Protein AF-A0A7S3DN00-F1 (afdb_monomer)

Mean predicted aligned error: 9.85 Å

Organism: NCBI:txid265537

Sequence (216 aa):
MTYGHFNLHDTSLVNRTFVTPPREGDTEKISYASYCEQQGMTLLSAAPLSMGILTPQGPPEWHPASADLKEACRSVVQLCQEHQLDVTFLATVFALAEPRIPCTILGMKDIAEIQAAQRAAQRIEDATESTHQTDDQCMDTNDSHPSLRRLKAVLTDTEYLVTKQILDPTNGPFAKVWSTASNSDGESQFYKDWDGIAAVRDFWKQLPDVNVTEWQ

Nearest PDB structures (foldseek):
  8scc-assembly1_A  TM=8.520E-01  e=2.981E-06  Myrciaria dubia
  7svq-assembly2_B  TM=8.232E-01  e=4.630E-06  Spinacia oleracea
  8usu-assembly1_A  TM=8.209E-01  e=3.517E-06  Myrciaria dubia
  7ezl-assembly1_A  TM=8.749E-01  e=1.392E-05  Oryza sativa Japonica 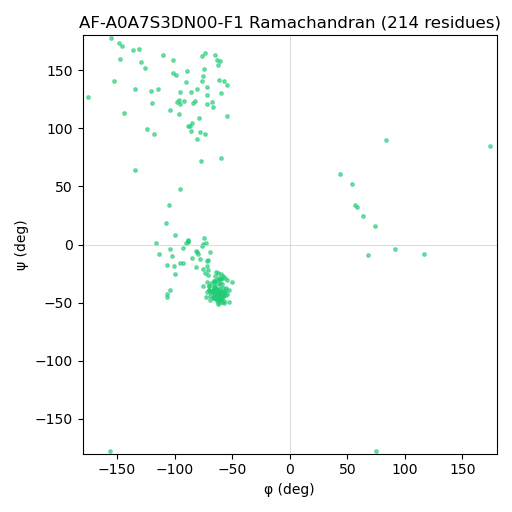Group
  7lh6-assembly1_B  TM=7.336E-01  e=5.461E-06  Phocaeicola plebeius DSM 17135

Radius of gyration: 19.58 Å; Cα contacts (8 Å, |Δi|>4): 241; chains: 1; bounding box: 36×57×55 Å

Structure (mmCIF, N/CA/C/O backbone):
data_AF-A0A7S3DN00-F1
#
_entry.id   AF-A0A7S3DN00-F1
#
loop_
_atom_site.group_PDB
_atom_site.id
_atom_site.type_symbol
_atom_site.label_atom_id
_atom_site.label_alt_id
_atom_site.label_comp_id
_atom_site.label_asym_id
_atom_site.label_entity_id
_atom_site.label_seq_id
_atom_site.pdbx_PDB_ins_code
_atom_site.Cartn_x
_atom_site.Cartn_y
_atom_site.Cartn_z
_atom_site.occupancy
_atom_site.B_iso_or_equiv
_atom_site.auth_seq_id
_atom_site.auth_comp_id
_atom_site.auth_asym_id
_atom_site.auth_atom_id
_atom_site.pdbx_PDB_model_num
ATOM 1 N N . MET A 1 1 ? -19.078 11.454 2.357 1.00 86.56 1 MET A N 1
ATOM 2 C CA . MET A 1 1 ? -18.054 10.546 1.800 1.00 86.56 1 MET A CA 1
ATOM 3 C C . MET A 1 1 ? -16.849 11.384 1.428 1.00 86.56 1 MET A C 1
ATOM 5 O O . MET A 1 1 ? -17.042 12.475 0.906 1.00 86.56 1 MET A O 1
ATOM 9 N N . THR A 1 2 ? -15.650 10.897 1.716 1.00 94.38 2 THR A N 1
ATOM 10 C CA . THR A 1 2 ? -14.370 11.549 1.402 1.00 94.38 2 THR A CA 1
ATOM 11 C C . THR A 1 2 ? -13.394 10.509 0.847 1.00 94.38 2 THR A C 1
ATOM 13 O O . THR A 1 2 ? -13.662 9.310 0.951 1.00 94.38 2 THR A O 1
ATOM 16 N N . TYR A 1 3 ? -12.278 10.940 0.263 1.00 94.88 3 TYR A N 1
ATOM 17 C CA . TYR A 1 3 ? -11.219 10.040 -0.183 1.00 94.88 3 TYR A CA 1
ATOM 18 C C . TYR A 1 3 ? -9.834 10.677 -0.055 1.00 94.88 3 TYR A C 1
ATOM 20 O O . TYR A 1 3 ? -9.706 11.899 -0.006 1.00 94.88 3 TYR A O 1
ATOM 28 N N . GLY A 1 4 ? -8.795 9.845 -0.027 1.00 93.50 4 GLY A N 1
ATOM 29 C CA . GLY A 1 4 ? -7.405 10.297 -0.044 1.00 93.50 4 GLY A CA 1
ATOM 30 C C . GLY A 1 4 ? -6.455 9.238 -0.595 1.00 93.50 4 GLY A C 1
ATOM 31 O O . GLY A 1 4 ? -6.869 8.128 -0.932 1.00 93.50 4 GLY A O 1
ATOM 32 N N . HIS A 1 5 ? -5.173 9.578 -0.701 1.00 93.44 5 HIS A N 1
ATOM 33 C CA . HIS A 1 5 ? -4.160 8.609 -1.103 1.00 93.44 5 HIS A CA 1
ATOM 34 C C . HIS A 1 5 ? -3.894 7.603 0.016 1.00 93.44 5 HIS A C 1
ATOM 36 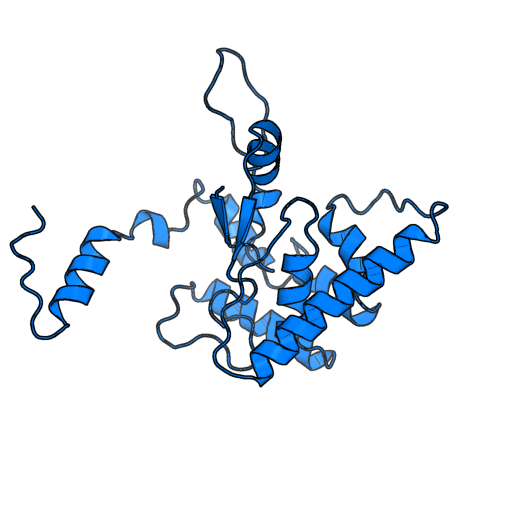O O . HIS A 1 5 ? -3.751 7.976 1.178 1.00 93.44 5 HIS A O 1
ATOM 42 N N . PHE A 1 6 ? -3.822 6.326 -0.352 1.00 94.56 6 PHE A N 1
ATOM 43 C CA . PHE A 1 6 ? -3.387 5.263 0.546 1.00 94.56 6 PHE A CA 1
ATOM 44 C C . PHE A 1 6 ? -2.590 4.235 -0.250 1.00 94.56 6 PHE A C 1
ATOM 46 O O . PHE A 1 6 ? -3.119 3.578 -1.148 1.00 94.56 6 PHE A O 1
ATOM 53 N N . ASN A 1 7 ? -1.296 4.143 0.033 1.00 95.12 7 ASN A N 1
ATOM 54 C CA . ASN A 1 7 ? -0.364 3.280 -0.687 1.00 95.12 7 ASN A CA 1
ATOM 55 C C . ASN A 1 7 ? 0.853 2.950 0.194 1.00 95.12 7 ASN A C 1
ATOM 57 O O . ASN A 1 7 ? 0.925 3.361 1.350 1.00 95.12 7 ASN A O 1
ATOM 61 N N . LEU A 1 8 ? 1.817 2.206 -0.356 1.00 94.75 8 LEU A N 1
ATOM 62 C CA . LEU A 1 8 ? 2.981 1.717 0.392 1.00 94.75 8 LEU A CA 1
ATOM 63 C C . LEU A 1 8 ? 3.853 2.824 1.011 1.00 94.75 8 LEU A C 1
ATOM 65 O O . LEU A 1 8 ? 4.535 2.555 1.996 1.00 94.75 8 LEU A O 1
ATOM 69 N N . HIS A 1 9 ? 3.851 4.044 0.459 1.00 93.06 9 HIS A N 1
ATOM 70 C CA . HIS A 1 9 ? 4.659 5.160 0.975 1.00 93.06 9 HIS A CA 1
ATOM 71 C C . HIS A 1 9 ? 3.834 6.228 1.703 1.00 93.06 9 HIS A C 1
ATOM 73 O O . HIS A 1 9 ? 4.395 6.980 2.499 1.00 93.06 9 HIS A O 1
ATOM 79 N N . ASP A 1 10 ? 2.516 6.260 1.505 1.00 91.31 10 ASP A N 1
ATOM 80 C CA . ASP A 1 10 ? 1.595 7.172 2.180 1.00 91.31 10 ASP A CA 1
ATOM 81 C C . ASP A 1 10 ? 0.486 6.396 2.898 1.00 91.31 10 ASP A C 1
ATOM 83 O O . ASP A 1 10 ? -0.516 5.982 2.312 1.00 91.31 10 ASP A O 1
ATOM 87 N N . THR A 1 11 ? 0.672 6.230 4.207 1.00 90.56 11 THR A N 1
ATOM 88 C CA . THR A 1 11 ? -0.318 5.635 5.118 1.00 90.56 11 THR A CA 1
ATOM 89 C C . THR A 1 11 ? -0.953 6.683 6.038 1.00 90.56 11 THR A C 1
ATOM 91 O O . THR A 1 11 ? -1.517 6.356 7.086 1.00 90.56 11 THR A O 1
ATOM 94 N N . SER A 1 12 ? -0.857 7.967 5.676 1.00 88.25 12 SER A N 1
ATOM 95 C CA . SER A 1 12 ? -1.215 9.087 6.554 1.00 88.25 12 SER A CA 1
ATOM 96 C C . SER A 1 12 ? -2.693 9.117 6.945 1.00 88.25 12 SER A C 1
ATOM 98 O O . SER A 1 12 ? -2.990 9.497 8.075 1.00 88.25 12 SER A O 1
ATOM 100 N N . LEU A 1 13 ? -3.607 8.628 6.094 1.00 90.50 13 LEU A N 1
ATOM 101 C CA . LEU A 1 13 ? -5.035 8.501 6.437 1.00 90.50 13 LEU A CA 1
AT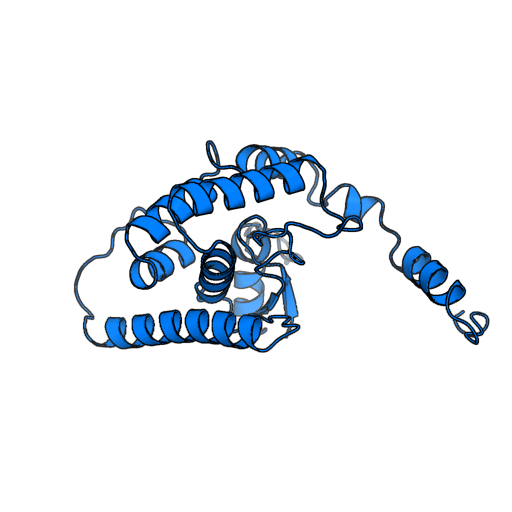OM 102 C C . LEU A 1 13 ? -5.263 7.708 7.730 1.00 90.50 13 LEU A C 1
ATOM 104 O O . LEU A 1 13 ? -6.221 7.954 8.459 1.00 90.50 13 LEU A O 1
ATOM 108 N N . VAL A 1 14 ? -4.371 6.761 8.001 1.00 89.38 14 VAL A N 1
ATOM 109 C CA . VAL A 1 14 ? -4.475 5.780 9.075 1.00 89.38 14 VAL A CA 1
ATOM 110 C C . VAL A 1 14 ? -3.521 6.086 10.227 1.00 89.38 14 VAL A C 1
ATOM 112 O O . VAL A 1 14 ? -3.906 5.957 11.388 1.00 89.38 14 VAL A O 1
ATOM 115 N N . ASN A 1 15 ? -2.283 6.475 9.919 1.00 84.94 15 ASN A N 1
ATOM 116 C CA . ASN A 1 15 ? -1.215 6.585 10.915 1.00 84.94 15 ASN A CA 1
ATOM 117 C C . ASN A 1 15 ? -0.973 8.013 11.392 1.00 84.94 15 ASN A C 1
ATOM 119 O O . ASN A 1 15 ? -0.478 8.220 12.501 1.00 84.94 15 ASN A O 1
ATOM 123 N N . ARG A 1 16 ? -1.309 9.018 10.577 1.00 84.44 16 ARG A N 1
ATOM 124 C CA . ARG A 1 16 ? -1.092 10.408 10.961 1.00 84.44 16 ARG A CA 1
ATOM 125 C C . ARG A 1 16 ? -2.253 10.885 11.813 1.00 84.44 16 ARG A C 1
ATOM 127 O O . ARG A 1 16 ? -3.399 10.903 11.372 1.00 84.44 16 ARG A O 1
ATOM 134 N N . THR A 1 17 ? -1.931 11.322 13.023 1.00 84.31 17 THR A N 1
ATOM 135 C CA . THR A 1 17 ? -2.918 11.872 13.946 1.00 84.31 17 THR A CA 1
ATOM 136 C C . THR A 1 17 ? -2.925 13.393 13.933 1.00 84.31 17 THR A C 1
ATOM 138 O O . THR A 1 17 ? -1.863 14.014 13.843 1.00 84.31 17 THR A O 1
ATOM 141 N N . PHE A 1 18 ? -4.094 13.987 14.118 1.00 80.50 18 PHE A N 1
ATOM 142 C CA . PHE A 1 18 ? -4.277 15.415 14.367 1.00 80.50 18 PHE A CA 1
ATOM 143 C C . PHE A 1 18 ? -5.192 15.619 15.580 1.00 80.50 18 PHE A C 1
ATOM 145 O O . PHE A 1 18 ? -5.801 14.672 16.078 1.00 80.50 18 PHE A O 1
ATOM 152 N N . VAL A 1 19 ? -5.248 16.856 16.071 1.00 77.25 19 VAL A N 1
ATOM 153 C CA . VAL A 1 19 ? -6.200 17.267 17.109 1.00 77.25 19 VAL A CA 1
ATOM 154 C C . VAL A 1 19 ? -7.438 17.800 16.395 1.00 77.25 19 VAL A C 1
ATOM 156 O O . VAL A 1 19 ? -7.326 18.684 15.544 1.00 77.25 19 VAL A O 1
ATOM 159 N N . THR A 1 20 ? -8.606 17.233 16.682 1.00 65.12 20 THR A N 1
ATOM 160 C CA . THR A 1 20 ? -9.884 17.707 16.131 1.00 65.12 20 THR A CA 1
ATOM 161 C C . THR A 1 20 ? -10.179 19.139 16.574 1.00 65.12 20 THR A C 1
ATOM 163 O O . THR A 1 20 ? -9.698 19.551 17.630 1.00 65.12 20 THR A O 1
ATOM 166 N N . PRO A 1 21 ? -10.968 19.925 15.811 1.00 57.88 21 PRO A N 1
ATOM 167 C CA . PRO A 1 21 ? -11.355 21.257 16.257 1.00 57.88 21 PRO A CA 1
ATOM 168 C C . PRO A 1 21 ? -12.013 21.181 17.647 1.00 57.88 21 PRO A C 1
ATOM 170 O O . PRO A 1 21 ? -12.800 20.268 17.906 1.00 57.88 21 PRO A O 1
ATOM 173 N N . PRO A 1 22 ? -11.659 22.107 18.550 1.00 48.28 22 PRO A N 1
ATOM 174 C CA . PRO A 1 22 ? -11.742 21.878 19.982 1.00 48.28 22 PRO A CA 1
ATOM 175 C C . PRO A 1 22 ? -13.165 22.081 20.499 1.00 48.28 22 PRO A C 1
ATOM 177 O O . PRO A 1 22 ? -13.773 23.132 20.276 1.00 48.28 22 PRO A O 1
ATOM 180 N N . ARG A 1 23 ? -13.656 21.151 21.322 1.00 53.66 23 ARG A N 1
ATOM 181 C CA . ARG A 1 23 ? -14.265 21.619 22.568 1.00 53.66 23 ARG A CA 1
ATOM 182 C C . ARG A 1 23 ? -13.120 22.006 23.497 1.00 53.66 23 ARG A C 1
ATOM 184 O O . ARG A 1 23 ? -12.055 21.392 23.482 1.00 53.66 23 ARG A O 1
ATOM 191 N N . GLU A 1 24 ? -13.299 23.091 24.237 1.00 51.00 24 GLU A N 1
ATOM 192 C CA . GLU A 1 24 ? -12.281 23.601 25.156 1.00 51.00 24 GLU A CA 1
ATOM 193 C C . GLU A 1 24 ? -11.863 22.478 26.131 1.00 51.00 24 GLU A C 1
ATOM 195 O O . GLU A 1 24 ? -12.675 22.025 26.936 1.00 51.00 24 GLU A O 1
ATOM 200 N N . GLY A 1 25 ? -10.624 21.978 25.997 1.00 62.00 25 GLY A N 1
ATOM 201 C CA . GLY A 1 25 ? -10.081 20.865 26.792 1.00 62.00 25 GLY A CA 1
ATOM 202 C C . GLY A 1 25 ? -9.713 19.580 26.029 1.00 62.00 25 GLY A C 1
ATOM 203 O O . GLY A 1 25 ? -9.077 18.709 26.625 1.00 62.00 25 GLY A O 1
ATOM 204 N N . ASP A 1 26 ? -10.042 19.450 24.739 1.00 62.81 26 ASP A N 1
ATOM 205 C CA . ASP A 1 26 ? -9.717 18.238 23.970 1.00 62.81 26 ASP A CA 1
ATOM 206 C C . ASP A 1 26 ? -8.208 18.126 23.671 1.00 62.81 26 ASP A C 1
ATOM 208 O O . ASP A 1 26 ? -7.601 18.989 23.035 1.00 62.81 26 ASP A O 1
ATOM 212 N N . THR A 1 27 ? -7.594 17.030 24.131 1.00 66.69 27 THR A N 1
ATOM 213 C CA . THR A 1 27 ? -6.170 16.684 23.910 1.00 66.69 27 THR A CA 1
ATOM 214 C C . THR A 1 27 ? -5.990 15.398 23.100 1.00 66.69 27 THR A C 1
ATOM 216 O O . THR A 1 27 ? -4.861 14.959 22.864 1.00 66.69 27 THR A O 1
ATOM 219 N N . GLU A 1 28 ? -7.093 14.779 22.675 1.00 76.75 28 GLU A N 1
ATOM 220 C CA . GLU A 1 28 ? -7.072 13.495 21.987 1.00 76.75 28 GLU A CA 1
ATOM 221 C C . GLU A 1 28 ? -6.527 13.643 20.561 1.00 76.75 28 GLU A C 1
ATOM 223 O O . GLU A 1 28 ? -6.959 14.487 19.774 1.00 76.75 28 GLU A O 1
ATOM 228 N N . LYS A 1 29 ? -5.544 12.802 20.234 1.00 83.81 29 LYS A N 1
ATOM 229 C CA . LYS A 1 29 ? -4.978 12.678 18.894 1.00 83.81 29 LYS A CA 1
ATOM 230 C C . LYS A 1 29 ? -5.669 11.527 18.182 1.00 83.81 29 LYS A C 1
ATOM 232 O O . LYS A 1 29 ? -5.553 10.387 18.624 1.00 83.81 29 LYS A O 1
ATOM 237 N N . ILE A 1 30 ? -6.310 11.805 17.053 1.00 85.31 30 ILE A N 1
ATOM 238 C CA . ILE A 1 30 ? -7.003 10.786 16.256 1.00 85.31 30 ILE A CA 1
ATOM 239 C C . ILE A 1 30 ? -6.512 10.793 14.809 1.00 85.31 30 ILE A C 1
ATOM 241 O O . ILE A 1 30 ? -6.068 11.823 14.301 1.00 85.31 30 ILE A O 1
ATOM 245 N N . SER A 1 31 ? -6.575 9.639 14.142 1.00 88.75 31 SER A N 1
ATOM 246 C CA . SER A 1 31 ? -6.306 9.536 12.700 1.00 88.75 31 SER A CA 1
ATOM 247 C C . SER A 1 31 ? -7.480 10.060 11.870 1.00 88.75 31 SER A C 1
ATOM 249 O O . SER A 1 31 ? -8.607 10.143 12.363 1.00 88.75 31 SER A O 1
ATOM 251 N N . TYR A 1 32 ? -7.250 10.365 10.590 1.00 90.38 32 TYR A N 1
ATOM 252 C CA . TYR A 1 32 ? -8.339 10.772 9.696 1.00 90.38 32 TYR A CA 1
ATOM 253 C C . TYR A 1 32 ? -9.355 9.650 9.477 1.00 90.38 32 TYR A C 1
ATOM 255 O O . TYR A 1 32 ? -10.554 9.913 9.495 1.00 90.38 32 TYR A O 1
ATOM 263 N N . ALA A 1 33 ? -8.897 8.402 9.352 1.00 91.25 33 ALA A N 1
ATOM 264 C CA . ALA A 1 33 ? -9.766 7.231 9.285 1.00 91.25 33 ALA A CA 1
ATOM 265 C C . ALA A 1 33 ? -10.670 7.132 10.522 1.00 91.25 33 ALA A C 1
ATOM 267 O O . ALA A 1 33 ? -11.889 7.078 10.380 1.00 91.25 33 ALA A O 1
ATOM 268 N N . SER A 1 34 ? -10.095 7.224 11.725 1.00 90.31 34 SER A N 1
ATOM 269 C CA . SER A 1 34 ? -10.863 7.173 12.978 1.00 90.31 34 SER A CA 1
ATOM 270 C C . SER A 1 34 ? -11.836 8.343 13.119 1.00 90.31 34 SER A C 1
ATOM 272 O O . SER A 1 34 ? -12.964 8.157 13.564 1.00 90.31 34 SER A O 1
ATOM 274 N N . TYR A 1 35 ? -11.436 9.547 12.702 1.00 90.06 35 TYR A N 1
ATOM 275 C CA . TYR A 1 35 ? -12.344 10.691 12.656 1.00 90.06 35 TYR A CA 1
ATOM 276 C C . TYR A 1 35 ? -13.536 10.421 11.730 1.00 90.06 35 TYR A C 1
ATOM 278 O O . TYR A 1 35 ? -14.681 10.639 12.118 1.00 90.06 35 TYR A O 1
ATOM 286 N N . CYS A 1 36 ? -13.284 9.915 10.520 1.00 91.44 36 CYS A N 1
ATOM 287 C CA . CYS A 1 36 ? -14.337 9.589 9.561 1.00 91.44 36 CYS A CA 1
ATOM 288 C C . CYS A 1 36 ? -15.329 8.570 10.141 1.00 91.44 36 CYS A C 1
ATOM 290 O O . CYS A 1 36 ? -16.536 8.792 10.052 1.00 91.44 36 CYS A O 1
ATOM 292 N N . GLU A 1 37 ? -14.837 7.517 10.799 1.00 91.31 37 GLU A N 1
ATOM 293 C CA . GLU A 1 37 ? -15.671 6.521 11.486 1.00 91.31 37 GLU A CA 1
ATOM 294 C C . GLU A 1 37 ? -16.550 7.153 12.572 1.00 91.31 37 GLU A C 1
ATOM 296 O O . GLU A 1 37 ? -17.765 6.948 12.575 1.00 91.31 37 GLU A O 1
ATOM 301 N N . GLN A 1 38 ? -15.968 7.980 13.450 1.00 90.44 38 GLN A N 1
ATOM 302 C CA . GLN A 1 38 ? -16.702 8.671 14.519 1.00 90.44 38 GLN A CA 1
ATOM 303 C C . GLN A 1 38 ? -17.792 9.608 13.980 1.00 90.44 38 GLN A C 1
ATOM 305 O O . GLN A 1 38 ? -18.836 9.766 14.609 1.00 90.44 38 GLN A O 1
ATOM 310 N N . GLN A 1 39 ? -17.562 10.224 12.817 1.00 90.62 39 GLN A N 1
ATOM 311 C CA . GLN A 1 39 ? -18.522 11.122 12.171 1.00 90.62 39 GLN A CA 1
ATOM 312 C C . GLN A 1 39 ? -19.513 10.397 11.243 1.00 90.62 39 GLN A C 1
ATOM 314 O O . GLN A 1 39 ? -20.323 11.053 10.588 1.00 90.62 39 GLN A O 1
ATOM 319 N N . GLY A 1 40 ? -19.452 9.064 11.135 1.00 92.94 40 GLY A N 1
ATOM 320 C CA . GLY A 1 40 ? -20.286 8.304 10.197 1.00 92.94 40 GLY A CA 1
ATOM 321 C C . GLY A 1 40 ? -20.008 8.634 8.724 1.00 92.94 40 GLY A C 1
ATOM 322 O O . GLY A 1 40 ? -20.884 8.485 7.870 1.00 92.94 40 GLY A O 1
ATOM 323 N N . MET A 1 41 ? -18.804 9.113 8.407 1.00 94.62 41 MET A N 1
ATOM 324 C CA . MET A 1 41 ? -18.377 9.445 7.053 1.00 94.62 41 MET A CA 1
ATOM 325 C C . MET A 1 41 ? -17.607 8.279 6.429 1.00 94.62 41 MET A C 1
ATOM 327 O O . MET A 1 41 ? -16.572 7.862 6.932 1.00 94.62 41 MET A O 1
ATOM 331 N N . THR A 1 42 ? -18.057 7.800 5.269 1.00 95.38 42 THR A N 1
ATOM 332 C CA . THR A 1 42 ? -17.299 6.809 4.491 1.00 95.38 42 THR A CA 1
ATOM 333 C C . THR A 1 42 ? -16.007 7.420 3.941 1.00 95.38 42 THR A C 1
ATOM 335 O O . THR A 1 42 ? -16.068 8.408 3.197 1.00 95.38 42 THR A O 1
ATOM 338 N N . LEU A 1 43 ? -14.869 6.814 4.286 1.00 96.06 43 LEU A N 1
ATOM 339 C CA . LEU A 1 43 ? -13.540 7.116 3.755 1.00 96.06 43 LEU A CA 1
ATOM 340 C C . LEU A 1 43 ? -13.181 6.116 2.652 1.00 96.06 43 LEU A C 1
ATOM 342 O O . LEU A 1 43 ? -13.152 4.915 2.894 1.00 96.06 43 LEU A O 1
ATOM 346 N N . LEU A 1 44 ? -12.883 6.604 1.453 1.00 97.50 44 LEU A N 1
ATOM 347 C CA . LEU A 1 44 ? -12.324 5.798 0.367 1.00 97.50 44 LEU A CA 1
ATOM 348 C C . LEU A 1 44 ? -10.816 6.035 0.252 1.00 97.50 44 LEU A C 1
ATOM 350 O O . LEU A 1 44 ? -10.313 7.083 0.664 1.00 97.50 44 LEU A O 1
ATOM 354 N N . SER A 1 45 ? -10.096 5.105 -0.367 1.00 96.06 45 SER A N 1
ATOM 355 C CA . SER A 1 45 ? -8.731 5.372 -0.822 1.00 96.06 45 SER A CA 1
ATOM 356 C C . SER A 1 45 ? -8.629 5.444 -2.337 1.00 96.06 45 SER A C 1
ATOM 358 O O . SER A 1 45 ? -9.517 5.012 -3.071 1.00 96.06 45 SER A O 1
ATOM 360 N N . ALA A 1 46 ? -7.527 6.011 -2.808 1.00 96.50 46 ALA A N 1
ATOM 361 C CA . ALA A 1 46 ? -7.163 6.057 -4.210 1.00 96.50 46 ALA A CA 1
ATOM 362 C C . ALA A 1 46 ? -5.641 5.972 -4.377 1.00 96.50 46 ALA A C 1
ATOM 364 O O . ALA A 1 46 ? -4.871 6.104 -3.422 1.00 96.50 46 ALA A O 1
ATOM 365 N N . ALA A 1 47 ? -5.222 5.805 -5.632 1.00 94.81 47 ALA A N 1
ATOM 366 C CA . ALA A 1 47 ? -3.824 5.803 -6.058 1.00 94.81 47 ALA A CA 1
ATOM 367 C C . ALA A 1 47 ? -2.916 4.809 -5.295 1.00 94.81 47 ALA A C 1
ATOM 369 O O . ALA A 1 47 ? -1.830 5.201 -4.851 1.00 94.81 47 ALA A O 1
ATOM 370 N N . PRO A 1 48 ? -3.279 3.513 -5.205 1.00 95.94 48 PRO A N 1
ATOM 371 C CA . PRO A 1 48 ? -2.412 2.511 -4.579 1.00 95.94 48 PRO A CA 1
ATOM 372 C C . PRO A 1 48 ? -1.072 2.351 -5.298 1.00 95.94 48 PRO A C 1
ATOM 374 O O . PRO A 1 48 ? -0.060 2.060 -4.674 1.00 95.94 48 PRO A O 1
ATOM 377 N N . LEU A 1 49 ? -1.041 2.614 -6.608 1.00 95.69 49 LEU A N 1
ATOM 378 C CA . LEU A 1 49 ? 0.184 2.592 -7.412 1.00 95.69 49 LEU A CA 1
ATOM 379 C C . LEU A 1 49 ? 0.924 3.935 -7.427 1.00 95.69 49 LEU A C 1
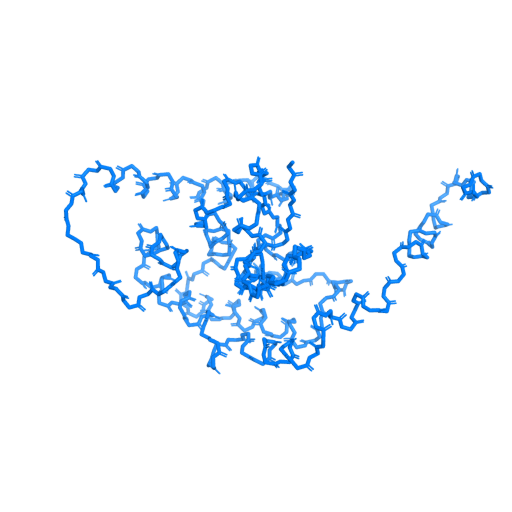ATOM 381 O O . LEU A 1 49 ? 1.893 4.087 -8.171 1.00 95.69 49 LEU A O 1
ATOM 385 N N . SER A 1 50 ? 0.434 4.923 -6.667 1.00 93.81 50 SER A N 1
ATOM 386 C CA . SER A 1 50 ? 0.943 6.293 -6.617 1.00 93.81 50 SER A CA 1
ATOM 387 C C . SER A 1 50 ? 1.249 6.833 -8.019 1.00 93.81 50 SER A C 1
ATOM 389 O O . SER A 1 50 ? 2.391 7.132 -8.345 1.00 93.81 50 SER A O 1
ATOM 391 N N . MET A 1 51 ? 0.216 6.894 -8.868 1.00 91.25 51 MET A N 1
ATOM 392 C CA . MET A 1 51 ? 0.300 7.410 -10.244 1.00 91.25 51 MET A CA 1
ATOM 393 C C . MET A 1 51 ? 1.321 6.672 -11.136 1.00 91.25 51 MET A C 1
ATOM 395 O O . MET A 1 51 ? 1.927 7.261 -12.029 1.00 91.25 51 MET A O 1
ATOM 399 N N . GLY A 1 52 ? 1.501 5.368 -10.903 1.00 91.75 52 GLY A N 1
ATOM 400 C CA . GLY A 1 52 ? 2.345 4.497 -11.722 1.00 91.75 52 GLY A CA 1
ATOM 401 C C . GLY A 1 52 ? 3.793 4.384 -11.243 1.00 91.75 52 GLY A C 1
ATOM 402 O O . GLY A 1 52 ? 4.544 3.581 -11.786 1.00 91.75 52 GLY A O 1
ATOM 403 N N . ILE A 1 53 ? 4.194 5.119 -10.201 1.00 95.12 53 ILE A N 1
ATOM 404 C CA . ILE A 1 53 ? 5.558 5.037 -9.656 1.00 95.12 53 ILE A CA 1
ATOM 405 C C . ILE A 1 53 ? 5.871 3.662 -9.041 1.00 95.12 53 ILE A C 1
ATOM 407 O O . ILE A 1 53 ? 7.025 3.248 -9.032 1.00 95.12 53 ILE A O 1
ATOM 411 N N . LEU A 1 54 ? 4.845 2.949 -8.557 1.00 95.69 54 LEU A N 1
ATOM 412 C CA . LEU A 1 54 ? 4.929 1.579 -8.032 1.00 95.69 54 LEU A CA 1
ATOM 413 C C . LEU A 1 54 ? 4.563 0.551 -9.115 1.00 95.69 54 LEU A C 1
ATOM 415 O O . LEU A 1 54 ? 3.744 -0.347 -8.914 1.00 95.69 54 LEU A O 1
ATOM 419 N N . THR A 1 55 ? 5.151 0.713 -10.297 1.00 94.50 55 THR A N 1
ATOM 420 C CA . THR A 1 55 ? 5.046 -0.239 -11.409 1.00 94.50 55 THR A CA 1
ATOM 421 C C . THR A 1 55 ? 6.443 -0.565 -11.932 1.00 94.50 55 THR A C 1
ATOM 423 O O . THR A 1 55 ? 7.356 0.249 -11.764 1.00 94.50 55 THR A O 1
ATOM 426 N N . PRO A 1 56 ? 6.646 -1.718 -12.596 1.00 92.88 56 PRO A N 1
ATOM 427 C CA . PRO A 1 56 ? 7.934 -2.051 -13.206 1.00 92.88 56 PRO A CA 1
ATOM 428 C C . PRO A 1 56 ? 8.438 -1.005 -14.210 1.00 92.88 56 PRO A C 1
ATOM 430 O O . PRO A 1 56 ? 9.642 -0.858 -14.394 1.00 92.88 56 PRO A O 1
ATOM 433 N N . GLN A 1 57 ? 7.522 -0.285 -14.862 1.00 91.00 57 GLN A N 1
ATOM 434 C CA . GLN A 1 57 ? 7.827 0.761 -15.837 1.00 91.00 57 GLN A CA 1
ATOM 435 C C . GLN A 1 57 ? 8.313 2.057 -15.173 1.00 91.00 57 GLN A C 1
ATOM 437 O O . GLN A 1 57 ? 8.991 2.854 -15.819 1.00 91.00 57 GLN A O 1
ATOM 442 N N . GLY A 1 58 ? 7.997 2.251 -13.892 1.00 88.31 58 GLY A N 1
ATOM 443 C CA . GLY A 1 58 ? 8.316 3.464 -13.154 1.00 88.31 58 GLY A CA 1
ATOM 444 C C . GLY A 1 58 ? 7.423 4.658 -13.519 1.00 88.31 58 GLY A C 1
ATOM 445 O O . GLY A 1 58 ? 6.472 4.542 -14.297 1.00 88.31 58 GLY A O 1
ATOM 446 N N . PRO A 1 59 ? 7.694 5.828 -12.916 1.00 90.62 59 PRO A N 1
ATOM 447 C CA . PRO A 1 59 ? 6.875 7.014 -13.109 1.00 90.62 59 PRO A CA 1
ATOM 448 C C . PRO A 1 59 ? 7.100 7.650 -14.492 1.00 90.62 59 PRO A C 1
ATOM 450 O O . PRO A 1 59 ? 8.221 7.626 -15.004 1.00 90.62 59 PRO A O 1
ATOM 453 N N . PRO A 1 60 ? 6.089 8.327 -15.063 1.00 84.31 60 PRO A N 1
ATOM 454 C CA . PRO A 1 60 ? 6.302 9.222 -16.196 1.00 84.31 60 PRO A CA 1
ATOM 455 C C . PRO A 1 60 ? 7.208 10.406 -15.814 1.00 84.31 60 PRO A C 1
ATOM 457 O O . PRO A 1 60 ? 7.301 10.783 -14.642 1.00 84.31 60 PRO A O 1
ATOM 460 N N . GLU A 1 61 ? 7.835 11.046 -16.805 1.00 85.69 61 GLU A N 1
ATOM 461 C CA . GLU A 1 61 ? 8.788 12.151 -16.584 1.00 85.69 61 GLU A CA 1
ATOM 462 C C . GLU A 1 61 ? 8.191 13.307 -15.762 1.00 85.69 61 GLU A C 1
ATOM 464 O O . GLU A 1 61 ? 8.854 13.862 -14.885 1.00 85.69 61 GLU A O 1
ATOM 469 N N . TRP A 1 62 ? 6.911 13.619 -15.986 1.00 84.81 62 TRP A N 1
ATOM 470 C CA . TRP A 1 62 ? 6.177 14.697 -15.315 1.00 84.81 62 TRP A CA 1
ATOM 471 C C . TRP A 1 62 ? 5.740 14.374 -13.875 1.00 84.81 62 TRP A C 1
ATOM 473 O O . TRP A 1 62 ? 5.116 15.212 -13.227 1.00 84.81 62 TRP A O 1
ATOM 483 N N . HIS A 1 63 ? 6.024 13.177 -13.350 1.00 89.81 63 HIS A N 1
ATOM 484 C CA . HIS A 1 63 ? 5.513 12.758 -12.045 1.00 89.81 63 HIS A CA 1
ATOM 485 C C . HIS A 1 63 ? 5.974 13.703 -10.913 1.00 89.81 63 HIS A C 1
ATOM 487 O O . HIS A 1 63 ? 7.187 13.903 -10.752 1.00 89.81 63 HIS A O 1
ATOM 493 N N . PRO A 1 64 ? 5.059 14.189 -10.046 1.00 87.75 64 PRO A N 1
ATOM 494 C CA . PRO A 1 64 ? 5.331 15.240 -9.051 1.00 87.75 64 PRO A CA 1
ATOM 495 C C . PRO A 1 64 ? 6.147 14.779 -7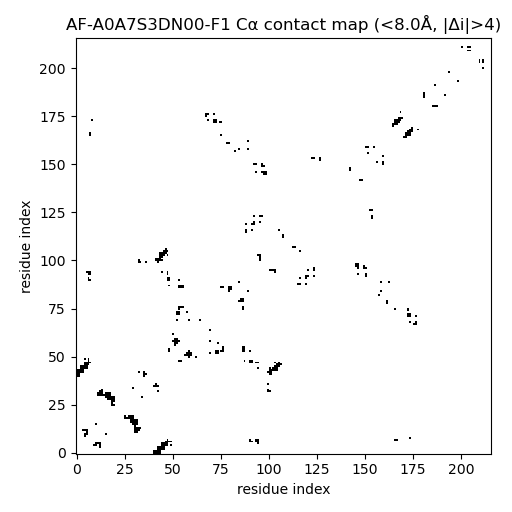.830 1.00 87.75 64 PRO A C 1
ATOM 497 O O . PRO A 1 64 ? 6.328 15.525 -6.874 1.00 87.75 64 PRO A O 1
ATOM 500 N N . ALA A 1 65 ? 6.628 13.535 -7.827 1.00 89.25 65 ALA A N 1
ATOM 501 C CA . ALA A 1 65 ? 7.333 12.978 -6.676 1.00 89.25 65 ALA A CA 1
ATOM 502 C C . ALA A 1 65 ? 8.745 13.562 -6.595 1.00 89.25 65 ALA A C 1
ATOM 504 O O . ALA A 1 65 ? 9.398 13.764 -7.625 1.00 89.25 65 ALA A O 1
ATOM 505 N N . SER A 1 66 ? 9.233 13.775 -5.373 1.00 90.62 66 SER A N 1
ATOM 506 C CA . SER A 1 66 ? 10.622 14.168 -5.139 1.00 90.62 66 SER A CA 1
ATOM 507 C C . SER A 1 66 ? 11.591 13.100 -5.659 1.00 90.62 66 SER A C 1
ATOM 509 O O . SER A 1 66 ? 11.230 11.930 -5.803 1.00 90.62 66 SER A O 1
ATOM 511 N N . ALA A 1 67 ? 12.840 13.492 -5.924 1.00 90.75 67 ALA A N 1
ATOM 512 C CA . ALA A 1 67 ? 13.881 12.550 -6.341 1.00 90.75 67 ALA A CA 1
ATOM 513 C C . ALA A 1 67 ? 14.078 11.422 -5.311 1.00 90.75 67 ALA A C 1
ATOM 515 O O . ALA A 1 67 ? 14.158 10.259 -5.692 1.00 90.75 67 ALA A O 1
ATOM 516 N N . ASP A 1 68 ? 14.055 11.759 -4.017 1.00 92.25 68 ASP A N 1
ATOM 517 C CA . ASP A 1 68 ? 14.157 10.782 -2.928 1.00 92.25 68 ASP A CA 1
ATOM 518 C C . ASP A 1 68 ? 12.999 9.771 -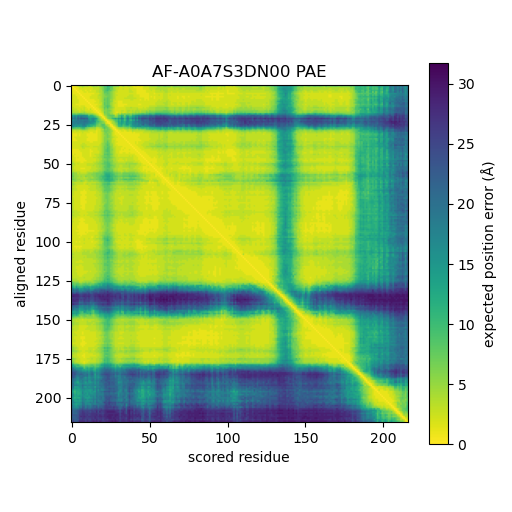2.939 1.00 92.25 68 ASP A C 1
ATOM 520 O O . ASP A 1 68 ? 13.228 8.575 -2.774 1.00 92.25 68 ASP A O 1
ATOM 524 N N . LEU A 1 69 ? 11.761 10.220 -3.181 1.00 93.56 69 LEU A N 1
ATOM 525 C CA . LEU A 1 69 ? 10.612 9.314 -3.265 1.00 93.56 69 LEU A CA 1
ATOM 526 C C . LEU A 1 69 ? 10.662 8.444 -4.530 1.00 93.56 69 LEU A C 1
ATOM 528 O O . LEU A 1 69 ? 10.362 7.254 -4.464 1.00 93.56 69 LEU A O 1
ATOM 532 N N . LYS A 1 70 ? 11.077 9.008 -5.672 1.00 94.75 70 LYS A N 1
ATOM 533 C CA . LYS A 1 70 ? 11.289 8.244 -6.915 1.00 94.75 70 LYS A CA 1
ATOM 534 C C . LYS A 1 70 ? 12.310 7.128 -6.714 1.00 94.75 70 LYS A C 1
ATOM 536 O O . LYS A 1 70 ? 12.061 5.996 -7.122 1.00 94.75 70 LYS A O 1
ATOM 541 N N . GLU A 1 71 ? 13.408 7.428 -6.034 1.00 95.75 71 GLU A N 1
ATOM 542 C CA . GLU A 1 71 ? 14.462 6.463 -5.734 1.00 95.75 71 GLU A CA 1
ATOM 543 C C . GLU A 1 71 ? 14.016 5.384 -4.732 1.00 95.75 71 GLU A C 1
ATOM 545 O O . GLU A 1 71 ? 14.301 4.197 -4.918 1.00 95.75 71 GLU A O 1
ATOM 550 N N . ALA A 1 72 ? 13.247 5.764 -3.709 1.00 96.94 72 ALA A N 1
ATOM 551 C CA . ALA A 1 72 ? 12.658 4.818 -2.767 1.00 96.94 72 ALA A CA 1
ATOM 552 C C . ALA A 1 72 ? 11.689 3.847 -3.464 1.00 96.94 72 ALA A C 1
ATOM 554 O O . ALA A 1 72 ? 11.804 2.631 -3.307 1.00 96.94 72 ALA A O 1
ATOM 555 N N . CYS A 1 73 ? 10.784 4.356 -4.306 1.00 97.31 73 CYS A N 1
ATOM 556 C CA . CYS A 1 73 ? 9.880 3.518 -5.096 1.00 97.31 73 CYS A CA 1
ATOM 557 C C . CYS A 1 73 ? 10.644 2.604 -6.065 1.00 97.31 73 CYS A C 1
ATOM 559 O O . CYS A 1 73 ? 10.297 1.432 -6.195 1.00 97.31 73 CYS A O 1
ATOM 561 N N . ARG A 1 74 ? 11.723 3.089 -6.695 1.00 97.06 74 ARG A N 1
ATOM 562 C CA . ARG A 1 74 ? 12.595 2.257 -7.541 1.00 97.06 74 ARG A CA 1
ATOM 563 C C . ARG A 1 74 ? 13.220 1.106 -6.748 1.00 97.06 74 ARG A C 1
ATOM 565 O O . ARG A 1 74 ? 13.274 -0.016 -7.244 1.00 97.06 74 ARG A O 1
ATOM 572 N N . SER A 1 75 ? 13.640 1.373 -5.513 1.00 97.81 75 SER A N 1
ATOM 573 C CA . SER A 1 75 ? 14.186 0.357 -4.604 1.00 97.81 75 SER A CA 1
ATOM 574 C C . SER A 1 75 ? 13.137 -0.697 -4.231 1.00 97.81 75 SER A C 1
ATOM 576 O O . SER A 1 75 ? 13.451 -1.883 -4.199 1.00 97.81 75 SER A O 1
ATOM 578 N N . VAL A 1 76 ? 11.874 -0.297 -4.034 1.00 98.19 76 VAL A N 1
ATOM 579 C CA . VAL A 1 76 ? 10.751 -1.235 -3.837 1.00 98.19 76 VAL A CA 1
ATOM 580 C C . VAL A 1 76 ? 10.543 -2.128 -5.058 1.00 98.19 76 VAL A C 1
ATOM 582 O O . VAL A 1 76 ? 10.398 -3.341 -4.909 1.00 98.19 76 VAL A O 1
ATOM 585 N N . VAL A 1 77 ? 10.541 -1.549 -6.263 1.00 97.88 77 VAL A N 1
ATOM 586 C CA . VAL A 1 77 ? 10.388 -2.309 -7.515 1.00 97.88 77 VAL A CA 1
ATOM 587 C C . VAL A 1 77 ? 11.512 -3.338 -7.654 1.00 97.88 77 VAL A C 1
ATOM 589 O O . VAL A 1 77 ? 11.233 -4.502 -7.936 1.00 97.88 77 VAL A O 1
ATOM 592 N N . GLN A 1 78 ? 12.761 -2.936 -7.402 1.00 97.69 78 GLN A N 1
ATOM 593 C CA . GLN A 1 78 ? 13.916 -3.832 -7.452 1.00 97.69 78 GLN A CA 1
ATOM 594 C C . GLN A 1 78 ? 13.807 -4.961 -6.418 1.00 97.69 78 GLN A C 1
ATOM 596 O O . GLN A 1 78 ? 13.980 -6.125 -6.771 1.00 97.69 78 GLN A O 1
ATOM 601 N N . LEU A 1 79 ? 13.454 -4.639 -5.171 1.00 98.00 79 LEU A N 1
ATOM 602 C CA . LEU A 1 79 ? 13.269 -5.636 -4.117 1.00 98.00 79 LEU A CA 1
ATOM 603 C C . LEU A 1 79 ? 12.199 -6.668 -4.504 1.00 98.00 79 LEU A C 1
ATOM 605 O O . LEU A 1 79 ? 12.406 -7.869 -4.362 1.00 98.00 79 LEU A O 1
ATOM 609 N N . CYS A 1 80 ? 11.068 -6.225 -5.057 1.00 97.88 80 CYS A N 1
ATOM 610 C CA . CYS A 1 80 ? 10.039 -7.148 -5.537 1.00 97.88 80 CYS A CA 1
ATOM 611 C C . CYS A 1 80 ? 10.572 -8.048 -6.665 1.00 97.88 80 CYS A C 1
ATOM 613 O O . CYS A 1 80 ? 10.338 -9.253 -6.643 1.00 97.88 80 CYS A O 1
ATOM 615 N N . GLN A 1 81 ? 11.338 -7.500 -7.615 1.00 96.88 81 GLN A N 1
ATOM 616 C CA . GLN A 1 81 ? 11.934 -8.269 -8.717 1.00 96.88 81 GLN A CA 1
ATOM 617 C C . GLN A 1 81 ? 12.933 -9.334 -8.232 1.00 96.88 81 GLN A C 1
ATOM 619 O O . GLN A 1 81 ? 12.907 -10.464 -8.729 1.00 96.88 81 GLN A O 1
ATOM 624 N N . GLU A 1 82 ? 13.772 -9.009 -7.244 1.00 97.56 82 GLU A N 1
ATOM 625 C CA . GLU A 1 82 ? 14.730 -9.940 -6.622 1.00 97.56 82 GLU A CA 1
ATOM 626 C C . GLU A 1 82 ? 14.034 -11.159 -5.993 1.00 97.56 82 GLU A C 1
ATOM 628 O O . GLU A 1 82 ? 14.583 -12.261 -6.010 1.00 97.56 82 GLU A O 1
ATOM 633 N N . HIS A 1 83 ? 12.795 -10.980 -5.530 1.00 97.81 83 HIS A N 1
ATOM 634 C CA . HIS A 1 83 ? 11.941 -12.026 -4.966 1.00 97.81 83 HIS A CA 1
ATOM 635 C C . HIS A 1 83 ? 10.890 -12.582 -5.947 1.00 97.81 83 HIS A C 1
ATOM 637 O O . HIS A 1 83 ? 10.020 -13.348 -5.538 1.00 97.81 83 HIS A O 1
ATOM 643 N N . GLN A 1 84 ? 10.953 -12.213 -7.233 1.00 97.75 84 GLN A N 1
ATOM 644 C CA . GLN A 1 84 ? 9.995 -12.618 -8.276 1.00 97.75 84 GLN A CA 1
ATOM 645 C C . GLN A 1 84 ? 8.534 -12.244 -7.949 1.00 97.75 84 GLN A C 1
ATOM 647 O O . GLN A 1 84 ? 7.598 -12.957 -8.309 1.00 97.75 84 GLN A O 1
ATOM 652 N N . LEU A 1 85 ? 8.338 -11.108 -7.279 1.00 97.31 85 LEU A N 1
ATOM 653 C CA . LEU A 1 85 ? 7.036 -10.583 -6.880 1.00 97.31 85 LEU A CA 1
ATOM 654 C C . LEU A 1 85 ? 6.557 -9.467 -7.813 1.00 97.31 85 LEU A C 1
ATOM 656 O O . LEU A 1 85 ? 7.336 -8.653 -8.315 1.00 97.31 85 LEU A O 1
ATOM 660 N N . ASP A 1 86 ? 5.240 -9.397 -7.990 1.00 96.38 86 ASP A N 1
ATOM 661 C CA . ASP A 1 86 ? 4.565 -8.313 -8.699 1.00 96.38 86 ASP A CA 1
ATOM 662 C C . ASP A 1 86 ? 4.299 -7.141 -7.734 1.00 96.38 86 ASP A C 1
ATOM 664 O O . ASP A 1 86 ? 3.399 -7.185 -6.893 1.00 96.38 86 ASP A O 1
ATOM 668 N N . VAL A 1 87 ? 5.090 -6.072 -7.865 1.00 96.62 87 VAL A N 1
ATOM 669 C CA . VAL A 1 87 ? 4.956 -4.846 -7.056 1.00 96.62 87 VAL A CA 1
ATOM 670 C C . VAL A 1 87 ? 3.579 -4.190 -7.200 1.00 96.62 87 VAL A C 1
ATOM 672 O O . VAL A 1 87 ? 3.052 -3.637 -6.235 1.00 96.62 87 VAL A O 1
ATOM 675 N N . THR A 1 88 ? 2.968 -4.272 -8.385 1.00 95.94 88 THR A N 1
ATOM 676 C CA . THR A 1 88 ? 1.653 -3.688 -8.663 1.00 95.94 88 THR A CA 1
ATOM 677 C C . THR A 1 88 ? 0.565 -4.466 -7.929 1.00 95.94 88 THR A C 1
ATOM 679 O O . THR A 1 88 ? -0.334 -3.860 -7.337 1.00 95.94 88 THR A O 1
ATOM 682 N N . PHE A 1 89 ? 0.686 -5.795 -7.884 1.00 96.38 89 PHE A N 1
ATOM 683 C CA . PHE A 1 89 ? -0.179 -6.644 -7.067 1.00 96.38 89 PHE A CA 1
ATOM 684 C C . PHE A 1 89 ? -0.025 -6.334 -5.573 1.00 96.38 89 PHE A C 1
ATOM 686 O O . PHE A 1 89 ? -1.026 -6.041 -4.918 1.00 96.38 89 PHE A O 1
ATOM 693 N N . LEU A 1 90 ? 1.207 -6.308 -5.047 1.00 96.44 90 LEU A N 1
ATOM 694 C CA . LEU A 1 90 ? 1.466 -6.026 -3.628 1.00 96.44 90 LEU A CA 1
ATOM 695 C C . LEU A 1 90 ? 0.926 -4.661 -3.190 1.00 96.44 90 LEU A C 1
ATOM 697 O O . LEU A 1 90 ? 0.254 -4.566 -2.165 1.00 96.44 90 LEU A O 1
ATOM 701 N N . ALA A 1 91 ? 1.174 -3.609 -3.975 1.00 96.38 91 ALA A N 1
ATOM 702 C CA . ALA A 1 91 ? 0.690 -2.265 -3.671 1.00 96.38 91 ALA A CA 1
ATOM 703 C C . ALA A 1 91 ? -0.847 -2.180 -3.683 1.00 96.38 91 ALA A C 1
ATOM 705 O O . ALA A 1 91 ? -1.443 -1.505 -2.841 1.00 96.38 91 ALA A O 1
ATOM 706 N N . THR A 1 92 ? -1.499 -2.896 -4.605 1.00 96.69 92 THR A N 1
ATOM 707 C CA . THR A 1 92 ? -2.966 -2.951 -4.690 1.00 96.69 92 THR A CA 1
ATOM 708 C C . THR A 1 92 ? -3.563 -3.718 -3.512 1.00 96.69 92 THR A C 1
ATOM 710 O O . THR A 1 92 ? -4.475 -3.217 -2.854 1.00 96.69 92 THR A O 1
ATOM 713 N N . VAL A 1 93 ? -3.020 -4.898 -3.196 1.00 96.06 93 VAL A N 1
ATOM 714 C CA . VAL A 1 93 ? -3.446 -5.712 -2.048 1.00 96.06 93 VAL A CA 1
ATOM 715 C C . VAL A 1 93 ? -3.237 -4.963 -0.733 1.00 96.06 93 VAL A C 1
ATOM 717 O O . VAL A 1 93 ? -4.134 -4.961 0.106 1.00 96.06 93 VAL A O 1
ATOM 720 N N . PHE A 1 94 ? -2.108 -4.265 -0.573 1.00 95.69 94 PHE A N 1
ATOM 721 C CA . PHE A 1 94 ? -1.847 -3.410 0.585 1.00 95.69 94 PHE A CA 1
ATOM 722 C C . PHE A 1 94 ? -2.974 -2.398 0.815 1.00 95.69 94 PHE A C 1
ATOM 724 O O . PHE A 1 94 ? -3.495 -2.297 1.925 1.00 95.69 94 PHE A O 1
ATOM 731 N N . ALA A 1 95 ? -3.388 -1.686 -0.235 1.00 95.00 95 ALA A N 1
ATOM 732 C CA . ALA A 1 95 ? -4.435 -0.681 -0.111 1.00 95.00 95 ALA A CA 1
ATOM 733 C C . ALA A 1 95 ? -5.825 -1.282 0.144 1.00 95.00 95 ALA A C 1
ATOM 735 O O . ALA A 1 95 ? -6.606 -0.706 0.895 1.00 95.00 95 ALA A O 1
ATOM 736 N N . LEU A 1 96 ? -6.137 -2.436 -0.454 1.00 94.75 96 LEU A N 1
ATOM 737 C CA . LEU A 1 96 ? -7.403 -3.152 -0.235 1.00 94.75 96 LEU A CA 1
ATOM 738 C C . LEU A 1 96 ? -7.499 -3.800 1.158 1.00 94.75 96 LEU A C 1
ATOM 740 O O . LEU A 1 96 ? -8.595 -4.091 1.636 1.00 94.75 96 LEU A O 1
ATOM 744 N N . ALA A 1 97 ? -6.364 -4.054 1.809 1.00 93.00 97 ALA A N 1
ATOM 745 C CA . ALA A 1 97 ? -6.318 -4.759 3.084 1.00 93.00 97 ALA A CA 1
ATOM 746 C C . ALA A 1 97 ? -6.615 -3.873 4.308 1.00 93.00 97 ALA A C 1
ATOM 748 O O . ALA A 1 97 ? -6.727 -4.411 5.411 1.00 93.00 97 ALA A O 1
ATOM 749 N N . GLU A 1 98 ? -6.769 -2.553 4.172 1.00 92.31 98 GLU A N 1
ATOM 750 C CA . GLU A 1 98 ? -7.077 -1.687 5.318 1.00 92.31 98 GLU A CA 1
ATOM 751 C C . GLU A 1 98 ? -8.570 -1.772 5.690 1.00 92.31 98 GLU A C 1
ATOM 753 O O . GLU A 1 98 ? -9.414 -1.257 4.959 1.00 92.31 98 GLU A O 1
ATOM 758 N N . PRO A 1 99 ? -8.940 -2.393 6.829 1.00 88.44 99 PRO A N 1
ATOM 759 C CA . PRO A 1 99 ? -10.343 -2.621 7.186 1.00 88.44 99 PRO A CA 1
ATOM 760 C C . PRO A 1 99 ? -11.166 -1.341 7.376 1.00 88.44 99 PRO A C 1
ATOM 762 O O . PRO A 1 99 ? -12.381 -1.380 7.201 1.00 88.44 99 PRO A O 1
ATOM 765 N N . ARG A 1 100 ? -10.532 -0.210 7.709 1.00 89.62 100 ARG A N 1
ATOM 766 C CA . ARG A 1 100 ? -11.222 1.082 7.887 1.00 89.62 100 ARG A CA 1
ATOM 767 C C . ARG A 1 100 ? -11.539 1.787 6.565 1.00 89.62 100 ARG A C 1
ATOM 769 O O . ARG A 1 100 ? -12.227 2.806 6.561 1.00 89.62 100 ARG A O 1
ATOM 776 N N . ILE A 1 101 ? -11.026 1.273 5.445 1.00 93.50 101 ILE A N 1
ATOM 777 C CA . ILE A 1 101 ? -11.218 1.832 4.107 1.00 93.50 101 ILE A CA 1
ATOM 778 C C . ILE A 1 101 ? -11.956 0.787 3.253 1.00 93.50 101 ILE A C 1
ATOM 780 O O . ILE A 1 101 ? -11.328 -0.101 2.682 1.00 93.50 101 ILE A O 1
ATOM 784 N N . PRO A 1 102 ? -13.295 0.862 3.140 1.00 92.25 102 PRO A N 1
ATOM 785 C CA . PRO A 1 102 ? -14.098 -0.174 2.485 1.00 92.25 102 PRO A CA 1
ATOM 786 C C . PRO A 1 102 ? -13.939 -0.247 0.961 1.00 92.25 102 PRO A C 1
ATOM 788 O O . PRO A 1 102 ? -14.422 -1.197 0.350 1.00 92.25 102 PRO A O 1
ATOM 791 N N . CYS A 1 103 ? -13.336 0.757 0.319 1.00 94.81 103 CYS A N 1
ATOM 792 C CA . CYS A 1 103 ? -13.162 0.765 -1.130 1.00 94.81 103 CYS A CA 1
ATOM 793 C C . CYS A 1 103 ? -11.934 1.581 -1.555 1.00 94.81 103 CYS A C 1
ATOM 795 O O . CYS A 1 103 ? -11.648 2.654 -1.010 1.00 94.81 103 CYS A O 1
ATOM 797 N N . THR A 1 104 ? -11.238 1.049 -2.561 1.00 96.31 104 THR A N 1
ATOM 798 C CA . THR A 1 104 ? -10.039 1.622 -3.175 1.00 96.31 104 THR A CA 1
ATOM 799 C C . THR A 1 104 ? -10.310 1.887 -4.649 1.00 96.31 104 THR A C 1
ATOM 801 O O . THR A 1 104 ? -10.624 0.974 -5.411 1.00 96.31 104 THR A O 1
ATOM 804 N N . ILE A 1 105 ? -10.166 3.141 -5.065 1.00 96.06 105 ILE A N 1
ATOM 805 C CA . ILE A 1 105 ? -10.365 3.570 -6.448 1.00 96.06 105 ILE A CA 1
ATOM 806 C C . ILE A 1 105 ? -9.093 3.279 -7.253 1.00 96.06 105 ILE A C 1
ATOM 808 O O . ILE A 1 105 ? -8.003 3.760 -6.924 1.00 96.06 105 ILE A O 1
ATOM 812 N N . LEU A 1 106 ? -9.253 2.517 -8.337 1.00 94.06 106 LEU A N 1
ATOM 813 C CA . LEU A 1 106 ? -8.188 2.116 -9.255 1.00 94.06 106 LEU A CA 1
ATOM 814 C C . LEU A 1 106 ? -8.405 2.743 -10.634 1.00 94.06 106 LEU A C 1
ATOM 816 O O . LEU A 1 106 ? -9.507 2.694 -11.177 1.00 94.06 106 LEU A O 1
ATOM 820 N N . GLY A 1 107 ? -7.344 3.305 -11.212 1.00 90.69 107 GLY A N 1
ATOM 821 C CA . GLY A 1 107 ? -7.306 3.691 -12.623 1.00 90.69 107 GLY A CA 1
ATOM 822 C C . GLY A 1 107 ? -6.658 2.580 -13.440 1.00 90.69 107 GLY A C 1
ATOM 823 O O . GLY A 1 107 ? -5.602 2.091 -13.049 1.00 90.69 107 GLY A O 1
ATOM 824 N N . MET A 1 108 ? -7.291 2.181 -14.543 1.00 92.19 108 MET A N 1
ATOM 825 C CA . MET A 1 108 ? -6.818 1.107 -15.421 1.00 92.19 108 MET A CA 1
ATOM 826 C C . MET A 1 108 ? -6.933 1.570 -16.871 1.00 92.19 108 MET A C 1
ATOM 828 O O . MET A 1 108 ? -7.961 2.132 -17.256 1.00 92.19 108 MET A O 1
ATOM 832 N N . LYS A 1 109 ? -5.891 1.352 -17.670 1.00 88.94 109 LYS A N 1
ATOM 833 C CA . LYS A 1 109 ? -5.841 1.783 -19.077 1.00 88.94 109 LYS A CA 1
ATOM 834 C C . LYS A 1 109 ? -6.124 0.657 -20.070 1.00 88.94 109 LYS A C 1
ATOM 836 O O . LYS A 1 109 ? -6.426 0.931 -21.228 1.00 88.94 109 LYS A O 1
ATOM 841 N N . ASP A 1 110 ? -6.009 -0.595 -19.634 1.00 91.88 110 ASP A N 1
ATOM 842 C CA . ASP A 1 110 ? -6.167 -1.774 -20.477 1.00 91.88 110 ASP A CA 1
ATOM 843 C C . ASP A 1 110 ? -6.746 -2.975 -19.706 1.00 91.88 110 ASP A C 1
ATOM 845 O O . ASP A 1 110 ? -6.950 -2.943 -18.491 1.00 91.88 110 ASP A O 1
ATOM 849 N N . ILE A 1 111 ? -7.047 -4.048 -20.443 1.00 96.50 111 ILE A N 1
ATOM 850 C CA . ILE A 1 111 ? -7.638 -5.278 -19.894 1.00 96.50 111 ILE A CA 1
ATOM 851 C C . ILE A 1 111 ? -6.674 -5.993 -18.939 1.00 96.50 111 ILE A C 1
ATOM 853 O O . ILE A 1 111 ? -7.130 -6.628 -17.989 1.00 96.50 111 ILE A O 1
ATOM 857 N N . ALA A 1 112 ? -5.361 -5.899 -19.161 1.00 91.88 112 ALA A N 1
ATOM 858 C CA . ALA A 1 112 ? -4.386 -6.563 -18.304 1.00 91.88 112 ALA A CA 1
ATOM 859 C C . ALA A 1 112 ? -4.378 -5.932 -16.902 1.00 91.88 112 ALA A C 1
ATOM 861 O O . ALA A 1 112 ? -4.357 -6.651 -15.903 1.00 91.88 112 ALA A O 1
ATOM 862 N N . GLU A 1 113 ? -4.486 -4.604 -16.818 1.00 93.12 113 GLU A N 1
ATOM 863 C CA . GLU A 1 113 ? -4.634 -3.885 -15.549 1.00 93.12 113 GLU A CA 1
ATOM 864 C C . GLU A 1 113 ? -5.972 -4.211 -14.856 1.00 93.12 113 GLU A C 1
ATOM 866 O O . GLU A 1 113 ? -5.988 -4.414 -13.641 1.00 93.12 113 GLU A O 1
ATOM 871 N N . ILE A 1 114 ? -7.068 -4.381 -15.613 1.00 95.44 114 ILE A N 1
ATOM 872 C CA . ILE A 1 114 ? -8.358 -4.861 -15.070 1.00 95.44 114 ILE A CA 1
ATOM 873 C C . ILE A 1 114 ? -8.220 -6.254 -14.455 1.00 95.44 114 ILE A C 1
ATOM 875 O O . ILE A 1 114 ? -8.659 -6.489 -13.330 1.00 95.44 114 ILE A O 1
ATOM 879 N N . GLN A 1 115 ? -7.573 -7.177 -15.161 1.00 95.19 115 GLN A N 1
ATOM 880 C CA . GLN A 1 115 ? -7.343 -8.533 -14.664 1.00 95.19 115 GLN A CA 1
ATOM 881 C C . GLN A 1 115 ? -6.427 -8.540 -13.434 1.00 95.19 115 GLN A C 1
ATOM 883 O O . GLN A 1 115 ? -6.640 -9.326 -12.512 1.00 95.19 115 GLN A O 1
ATOM 888 N N . ALA A 1 116 ? -5.414 -7.671 -13.381 1.00 91.75 116 ALA A N 1
ATOM 889 C CA . ALA A 1 116 ? -4.551 -7.533 -12.210 1.00 91.75 116 ALA A CA 1
ATOM 890 C C . ALA A 1 116 ? -5.325 -7.019 -10.984 1.00 91.75 116 ALA A C 1
ATOM 892 O O . ALA A 1 116 ? -5.216 -7.612 -9.909 1.00 91.75 116 ALA A O 1
ATOM 893 N N . ALA A 1 117 ? -6.153 -5.986 -11.160 1.00 94.38 117 ALA A N 1
ATOM 894 C CA . ALA A 1 117 ? -7.028 -5.466 -10.113 1.00 94.38 117 ALA A CA 1
ATOM 895 C C . ALA A 1 117 ? -8.022 -6.527 -9.617 1.00 94.38 117 ALA A C 1
ATOM 897 O O . ALA A 1 117 ? -8.159 -6.728 -8.410 1.00 94.38 117 ALA A O 1
ATOM 898 N N . GLN A 1 118 ? -8.657 -7.263 -10.537 1.00 96.00 118 GLN A N 1
ATOM 899 C CA . GLN A 1 118 ? -9.570 -8.355 -10.200 1.00 96.00 118 GLN A CA 1
ATOM 900 C C . GLN A 1 118 ? -8.866 -9.452 -9.391 1.00 96.00 118 GLN A C 1
ATOM 902 O O . GLN A 1 118 ? -9.406 -9.901 -8.385 1.00 96.00 118 GLN A O 1
ATOM 907 N N . ARG A 1 119 ? -7.652 -9.868 -9.783 1.00 95.50 119 ARG A N 1
ATOM 908 C CA . ARG A 1 119 ? -6.870 -10.866 -9.028 1.00 95.50 119 ARG A CA 1
ATOM 909 C C . ARG A 1 119 ? -6.566 -10.403 -7.602 1.00 95.50 119 ARG A C 1
ATOM 911 O O . ARG A 1 119 ? -6.633 -11.214 -6.682 1.00 95.50 119 ARG A O 1
ATOM 918 N N . ALA A 1 120 ? -6.229 -9.126 -7.417 1.00 95.06 120 ALA A N 1
ATOM 919 C CA . ALA A 1 120 ? -5.984 -8.558 -6.091 1.00 95.06 120 ALA A CA 1
ATOM 920 C C . ALA A 1 120 ? -7.259 -8.539 -5.233 1.00 95.06 120 ALA A C 1
ATOM 922 O O . ALA A 1 120 ? -7.212 -8.945 -4.074 1.00 95.06 120 ALA A O 1
ATOM 923 N N . ALA A 1 121 ? -8.395 -8.131 -5.809 1.00 94.38 121 ALA A N 1
ATOM 924 C CA . ALA A 1 121 ? -9.687 -8.138 -5.124 1.00 94.38 121 ALA A CA 1
ATOM 925 C C . ALA A 1 121 ? -10.125 -9.559 -4.732 1.00 94.38 121 ALA A C 1
ATOM 927 O O . ALA A 1 121 ? -10.432 -9.794 -3.567 1.00 94.38 121 ALA A O 1
ATOM 928 N N . GLN A 1 122 ? -10.042 -10.520 -5.659 1.00 94.94 122 GLN A N 1
ATOM 929 C CA . GLN A 1 122 ? -10.388 -11.918 -5.388 1.00 94.94 122 GLN A CA 1
ATOM 930 C C . GLN A 1 122 ? -9.546 -12.491 -4.244 1.00 94.94 122 GLN A C 1
ATOM 932 O O . GLN A 1 122 ? -10.076 -13.137 -3.350 1.00 94.94 122 GLN A O 1
ATOM 937 N N . ARG A 1 123 ? -8.238 -12.191 -4.210 1.00 93.56 123 ARG A N 1
ATOM 938 C CA . ARG A 1 123 ? -7.367 -12.669 -3.126 1.00 93.56 123 ARG A CA 1
ATOM 939 C C . ARG A 1 123 ? -7.800 -12.146 -1.750 1.00 93.56 123 ARG A C 1
ATOM 941 O O . ARG A 1 123 ? -7.644 -12.852 -0.757 1.00 93.56 123 ARG A O 1
ATOM 948 N N . ILE A 1 124 ? -8.323 -10.922 -1.681 1.00 91.94 124 ILE A N 1
ATOM 949 C CA . ILE A 1 124 ? -8.864 -10.353 -0.440 1.00 91.94 124 ILE A CA 1
ATOM 950 C C . ILE A 1 124 ? -10.160 -11.070 -0.044 1.00 91.94 124 ILE A C 1
ATOM 952 O O . ILE A 1 124 ? -10.320 -11.401 1.131 1.00 91.94 124 ILE A O 1
ATOM 956 N N . GLU A 1 125 ? -11.057 -11.318 -1.001 1.00 90.69 125 GLU A N 1
ATOM 957 C CA . GLU A 1 125 ? -12.328 -12.022 -0.774 1.00 90.69 125 GLU A CA 1
ATOM 958 C C . GLU A 1 125 ? -12.096 -13.451 -0.260 1.00 90.69 125 GLU A C 1
ATOM 960 O O . GLU A 1 125 ? -12.589 -13.804 0.815 1.00 90.69 125 GLU A O 1
ATOM 965 N N . ASP A 1 126 ? -11.239 -14.224 -0.933 1.00 90.62 126 ASP A N 1
ATOM 966 C CA . ASP A 1 126 ? -10.914 -15.609 -0.561 1.00 90.62 126 ASP A CA 1
ATOM 967 C C . ASP A 1 126 ? -10.376 -15.703 0.885 1.00 90.62 126 ASP A C 1
ATOM 969 O O . ASP A 1 126 ? -10.722 -16.606 1.657 1.00 90.62 126 ASP A O 1
ATOM 973 N N . ALA A 1 127 ? -9.542 -14.736 1.288 1.00 86.69 127 ALA A N 1
ATOM 974 C CA . ALA A 1 127 ? -8.995 -14.663 2.642 1.00 86.69 127 ALA A CA 1
ATOM 975 C C . ALA A 1 127 ? -10.062 -14.293 3.690 1.00 86.69 127 ALA A C 1
ATOM 977 O O . ALA A 1 127 ? -10.028 -14.798 4.819 1.00 86.69 127 ALA A O 1
ATOM 978 N N . THR A 1 128 ? -11.028 -13.435 3.339 1.00 80.75 128 THR A N 1
ATOM 979 C CA . THR A 1 128 ? -12.141 -13.099 4.244 1.00 80.75 128 THR A CA 1
ATOM 980 C C . THR A 1 128 ? -13.079 -14.280 4.475 1.00 80.75 128 THR A C 1
ATOM 982 O O . THR A 1 128 ? -13.454 -14.533 5.619 1.00 80.75 128 THR A O 1
ATOM 985 N N . GLU A 1 129 ? -13.393 -15.056 3.436 1.00 77.62 129 GLU A N 1
ATOM 986 C CA . GLU A 1 129 ? -14.242 -16.249 3.553 1.00 77.62 129 GLU A CA 1
ATOM 987 C C . GLU A 1 129 ? -13.581 -17.350 4.390 1.00 77.62 129 GLU A C 1
ATOM 989 O O . GLU A 1 129 ? -14.236 -17.984 5.219 1.00 77.62 129 GLU A O 1
ATOM 994 N N . SER A 1 130 ? -12.265 -17.522 4.235 1.00 68.38 130 SER A N 1
ATOM 995 C CA . SER A 1 130 ? -11.480 -18.492 5.009 1.00 68.38 130 SER A CA 1
ATOM 996 C C . SER A 1 130 ? -11.443 -18.157 6.506 1.00 68.38 130 SER A C 1
ATOM 998 O O . SER A 1 130 ? -11.467 -19.054 7.346 1.00 68.38 130 SER A O 1
ATOM 1000 N N . THR A 1 131 ? -11.441 -16.867 6.859 1.00 62.41 131 THR A N 1
ATOM 1001 C CA . THR A 1 131 ? -11.387 -16.417 8.263 1.00 62.41 131 THR A CA 1
ATOM 1002 C C . THR A 1 131 ? -12.705 -16.682 9.003 1.00 62.41 131 THR A C 1
ATOM 1004 O O . THR A 1 131 ? -12.686 -17.027 10.180 1.00 62.41 131 THR A O 1
ATOM 1007 N N . HIS A 1 132 ? -13.851 -16.629 8.311 1.00 56.38 132 HIS A N 1
ATOM 1008 C CA . HIS A 1 132 ? -15.165 -16.940 8.892 1.00 56.38 132 HIS A CA 1
ATOM 1009 C C . HIS A 1 132 ? -15.372 -18.427 9.247 1.00 56.38 132 HIS A C 1
ATOM 1011 O O . HIS A 1 132 ? -16.390 -18.771 9.847 1.00 56.38 132 HIS A O 1
ATOM 1017 N N . GLN A 1 133 ? -14.430 -19.315 8.900 1.00 48.41 133 GLN A N 1
ATOM 1018 C CA . GLN A 1 133 ? -14.488 -20.748 9.222 1.00 48.41 133 GLN A CA 1
ATOM 1019 C C . GLN A 1 133 ? -13.586 -21.153 10.402 1.00 48.41 133 GLN A C 1
ATOM 1021 O O . GLN A 1 133 ? -13.714 -22.266 10.909 1.00 48.41 133 GLN A O 1
ATOM 1026 N N . THR A 1 134 ? -12.715 -20.259 10.880 1.00 44.47 134 THR A N 1
ATOM 1027 C CA . THR A 1 134 ? -11.776 -20.512 11.985 1.00 44.47 134 THR A CA 1
ATOM 1028 C C . THR A 1 134 ? -11.778 -19.354 12.982 1.00 44.47 134 THR A C 1
ATOM 1030 O O . THR A 1 134 ? -10.765 -18.685 13.178 1.00 44.47 134 THR A O 1
ATOM 1033 N N . ASP A 1 135 ? -12.912 -19.128 13.646 1.00 41.66 135 ASP A N 1
ATOM 1034 C CA . ASP A 1 135 ? -12.952 -18.365 14.899 1.00 41.66 135 ASP A CA 1
ATOM 1035 C C . ASP A 1 135 ? -12.443 -19.254 16.044 1.00 41.66 135 ASP A C 1
ATOM 1037 O O . ASP A 1 135 ? -13.214 -19.751 16.856 1.00 41.66 135 ASP A O 1
ATOM 1041 N N . ASP A 1 136 ? -11.136 -19.521 16.058 1.00 45.16 136 ASP A N 1
ATOM 1042 C CA . ASP A 1 136 ? -10.365 -19.754 17.282 1.00 45.16 136 ASP A CA 1
ATOM 1043 C C . ASP A 1 136 ? -8.869 -19.905 16.947 1.00 45.16 136 ASP A C 1
ATOM 1045 O O . ASP A 1 136 ? -8.470 -20.766 16.170 1.00 45.16 136 ASP A O 1
ATOM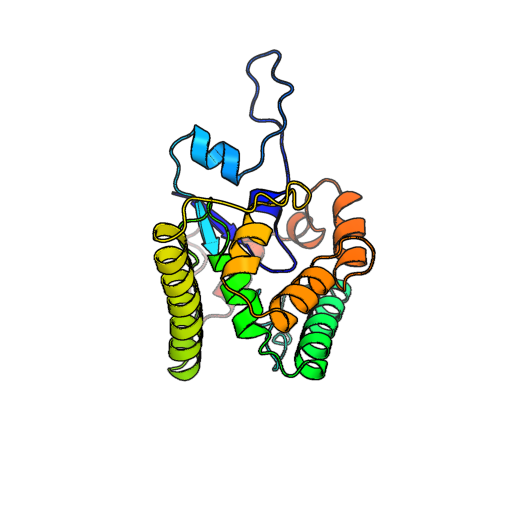 1049 N N . GLN A 1 137 ? -8.040 -19.108 17.631 1.00 46.00 137 GLN A N 1
ATOM 1050 C CA . GLN A 1 137 ? -6.578 -19.248 17.780 1.00 46.00 137 GLN A CA 1
ATOM 1051 C C . GLN A 1 137 ? -5.667 -18.693 16.667 1.00 46.00 137 GLN A C 1
ATOM 1053 O O . GLN A 1 137 ? -5.195 -19.403 15.788 1.00 46.00 137 GLN A O 1
ATOM 1058 N N . CYS A 1 138 ? -5.279 -17.422 16.826 1.00 40.59 138 CYS A N 1
ATOM 1059 C CA . CYS A 1 138 ? -3.891 -16.999 17.102 1.00 40.59 138 CYS A CA 1
ATOM 1060 C C . CYS A 1 138 ? -3.830 -15.462 17.073 1.00 40.59 138 CYS A C 1
ATOM 1062 O O . CYS A 1 138 ? -3.500 -14.851 16.057 1.00 40.59 138 CYS A O 1
ATOM 1064 N N . MET A 1 139 ? -4.157 -14.813 18.197 1.00 37.78 139 MET A N 1
ATOM 1065 C CA . MET A 1 139 ? -3.832 -13.397 18.380 1.00 37.78 139 MET A CA 1
ATOM 1066 C C . MET A 1 139 ? -2.328 -13.263 18.621 1.00 37.78 139 MET A C 1
ATOM 1068 O O . MET A 1 139 ? -1.859 -13.380 19.749 1.00 37.78 139 MET A O 1
ATOM 1072 N N . ASP A 1 140 ? -1.577 -13.003 17.557 1.00 42.06 140 ASP A N 1
ATO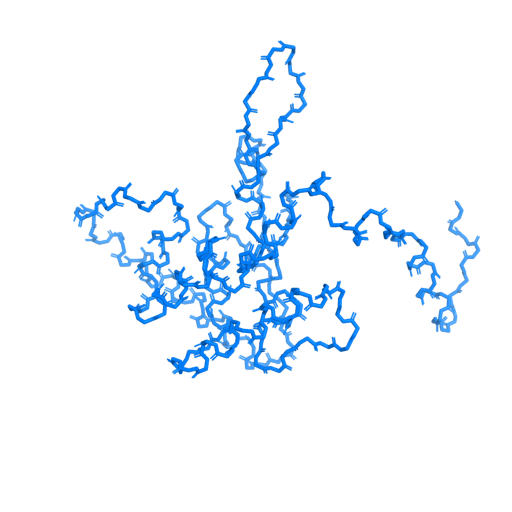M 1073 C CA . ASP A 1 140 ? -0.205 -12.517 17.670 1.00 42.06 140 ASP A CA 1
ATOM 1074 C C . ASP A 1 140 ? -0.277 -11.012 17.996 1.00 42.06 140 ASP A C 1
ATOM 1076 O O . ASP A 1 140 ? -0.540 -10.161 17.141 1.00 42.06 140 ASP A O 1
ATOM 1080 N N . THR A 1 141 ? -0.167 -10.675 19.282 1.00 43.50 141 THR A N 1
ATOM 1081 C CA . THR A 1 141 ? -0.448 -9.335 19.831 1.00 43.50 141 THR A CA 1
ATOM 1082 C C . THR A 1 141 ? 0.631 -8.289 19.535 1.00 43.50 141 THR A C 1
ATOM 1084 O O . THR A 1 141 ? 0.485 -7.144 19.958 1.00 43.50 141 THR A O 1
ATOM 1087 N N . ASN A 1 142 ? 1.697 -8.649 18.814 1.00 48.47 142 ASN A N 1
ATOM 1088 C CA . ASN A 1 142 ? 2.839 -7.762 18.565 1.00 48.47 142 ASN A CA 1
ATOM 1089 C C . ASN A 1 142 ? 2.745 -6.943 17.268 1.00 48.47 142 ASN A C 1
ATOM 1091 O O . ASN A 1 142 ? 3.448 -5.942 17.149 1.00 48.47 142 ASN A O 1
ATOM 1095 N N . ASP A 1 143 ? 1.863 -7.298 16.326 1.00 48.69 143 ASP A N 1
ATOM 1096 C CA . ASP A 1 143 ? 1.611 -6.464 15.146 1.00 48.69 143 ASP A CA 1
ATOM 1097 C C . ASP A 1 143 ? 0.508 -5.447 15.478 1.00 48.69 143 ASP A C 1
ATOM 1099 O O . ASP A 1 143 ? -0.685 -5.770 15.546 1.00 48.69 143 ASP A O 1
ATOM 1103 N N . SER A 1 144 ? 0.928 -4.209 15.741 1.00 47.72 144 SER A N 1
ATOM 1104 C CA . SER A 1 144 ? 0.091 -3.088 16.188 1.00 47.72 144 SER A CA 1
ATOM 1105 C C . SER A 1 144 ? -0.685 -2.389 15.063 1.00 47.72 144 SER A C 1
ATOM 1107 O O . SER A 1 144 ? -1.537 -1.551 15.352 1.00 47.72 144 SER A O 1
ATOM 1109 N N . HIS A 1 145 ? -0.457 -2.747 13.792 1.00 54.25 145 HIS A N 1
ATOM 1110 C CA . HIS A 1 145 ? -1.154 -2.151 12.648 1.00 54.25 145 HIS A CA 1
ATOM 1111 C C . HIS A 1 145 ? -2.230 -3.107 12.082 1.00 54.25 145 HIS A C 1
ATOM 1113 O O . HIS A 1 145 ? -1.873 -4.151 11.531 1.00 54.25 145 HIS A O 1
ATOM 1119 N N . PRO A 1 146 ? -3.537 -2.767 12.140 1.00 59.12 146 PRO A N 1
ATOM 1120 C CA . PRO A 1 146 ? -4.635 -3.623 11.664 1.00 59.12 146 PRO A CA 1
ATOM 1121 C C . PRO A 1 146 ? -4.467 -4.126 10.223 1.00 59.12 146 PRO A C 1
ATOM 1123 O O . PRO A 1 146 ? -4.704 -5.304 9.957 1.00 59.12 146 PRO A O 1
ATOM 1126 N N . SER A 1 147 ? -3.964 -3.274 9.317 1.00 63.16 147 SER A N 1
ATOM 1127 C CA . SER A 1 147 ? -3.643 -3.686 7.939 1.00 63.16 147 SER A CA 1
ATOM 1128 C C . SER A 1 147 ? -2.635 -4.843 7.857 1.00 63.16 147 SER A C 1
ATOM 1130 O O . SER A 1 147 ? -2.804 -5.725 7.024 1.00 63.16 147 SER A O 1
ATOM 1132 N N . LEU A 1 148 ? -1.614 -4.908 8.727 1.00 70.81 148 LEU A N 1
ATOM 1133 C CA . LEU A 1 148 ? -0.600 -5.974 8.668 1.00 70.81 148 LEU A CA 1
ATOM 1134 C C . LEU A 1 148 ? -1.172 -7.345 9.043 1.00 70.81 148 LEU A C 1
ATOM 1136 O O . LEU A 1 148 ? -0.765 -8.354 8.469 1.00 70.81 148 LEU A O 1
ATOM 1140 N N . ARG A 1 149 ? -2.145 -7.388 9.962 1.00 75.38 149 ARG A N 1
ATOM 1141 C CA . ARG A 1 149 ? -2.817 -8.641 10.338 1.00 75.38 149 ARG A CA 1
ATOM 1142 C C . ARG A 1 149 ? -3.616 -9.209 9.175 1.00 75.38 149 ARG A C 1
ATOM 1144 O O . ARG A 1 149 ? -3.491 -10.391 8.875 1.00 75.38 149 ARG A O 1
ATOM 1151 N N . ARG A 1 150 ? -4.386 -8.359 8.486 1.00 83.94 150 ARG A N 1
ATOM 1152 C CA . ARG A 1 150 ? -5.145 -8.783 7.304 1.00 83.94 150 ARG A CA 1
ATOM 1153 C C . ARG A 1 150 ? -4.212 -9.189 6.166 1.00 83.94 150 ARG A C 1
ATOM 1155 O O . ARG A 1 150 ? -4.458 -10.198 5.523 1.00 83.94 150 ARG A O 1
ATOM 1162 N N . LEU A 1 151 ? -3.100 -8.477 5.976 1.00 89.44 151 LEU A N 1
ATOM 1163 C CA . LEU A 1 151 ? -2.102 -8.835 4.966 1.00 89.44 151 LEU A CA 1
ATOM 1164 C C . LEU A 1 151 ? -1.484 -10.216 5.197 1.00 89.44 151 LEU A C 1
ATOM 1166 O O . LEU A 1 151 ? -1.289 -10.938 4.227 1.00 89.44 151 LEU A O 1
ATOM 1170 N N . LYS A 1 152 ? -1.246 -10.625 6.450 1.00 89.00 152 LYS A N 1
ATOM 1171 C CA . LYS A 1 152 ? -0.735 -11.971 6.772 1.00 89.00 152 LYS A CA 1
ATOM 1172 C C . LYS A 1 152 ? -1.683 -13.096 6.334 1.00 89.00 152 LYS A C 1
ATOM 1174 O O . LYS A 1 152 ? -1.219 -14.181 6.019 1.00 89.00 152 LYS A O 1
ATOM 1179 N N . ALA A 1 153 ? -2.993 -12.843 6.307 1.00 88.44 153 ALA A N 1
ATOM 1180 C CA . ALA A 1 153 ? -3.987 -13.814 5.845 1.00 88.44 153 ALA A CA 1
ATOM 1181 C C . ALA A 1 153 ? -4.134 -13.857 4.309 1.00 88.44 153 ALA A C 1
ATOM 1183 O O . ALA A 1 153 ? -4.676 -14.814 3.767 1.00 88.44 153 ALA A O 1
ATOM 1184 N N . VAL A 1 154 ? -3.686 -12.811 3.610 1.00 91.81 154 VAL A N 1
ATOM 1185 C CA . VAL A 1 154 ? -3.924 -12.595 2.170 1.00 91.81 154 VAL A CA 1
ATOM 1186 C C . VAL A 1 154 ? -2.676 -12.919 1.339 1.00 91.81 154 VAL A C 1
ATOM 1188 O O . VAL A 1 154 ? -2.765 -13.463 0.230 1.00 91.81 154 VAL A O 1
ATOM 1191 N N . LEU A 1 155 ? -1.508 -12.557 1.865 1.00 94.19 155 LEU A N 1
ATOM 1192 C CA . LEU A 1 155 ? -0.209 -12.701 1.221 1.00 94.19 155 LEU A CA 1
ATOM 1193 C C . LEU A 1 155 ? 0.422 -14.058 1.545 1.00 94.19 155 LEU A C 1
ATOM 1195 O O . LEU A 1 155 ? 0.250 -14.599 2.633 1.00 94.19 155 LEU A O 1
ATOM 1199 N N . THR A 1 156 ? 1.207 -14.583 0.609 1.00 95.38 156 THR A N 1
ATOM 1200 C CA . THR A 1 156 ? 2.143 -15.683 0.883 1.00 95.38 156 THR A CA 1
ATOM 1201 C C . THR A 1 156 ? 3.232 -15.238 1.861 1.00 95.38 156 THR A C 1
ATOM 1203 O O . THR A 1 156 ? 3.483 -14.043 2.021 1.00 95.38 156 THR A O 1
ATOM 1206 N N . ASP A 1 157 ? 3.948 -16.188 2.469 1.00 94.94 157 ASP A N 1
ATOM 1207 C CA . ASP A 1 157 ? 5.035 -15.872 3.406 1.00 94.94 157 ASP A CA 1
ATOM 1208 C C . ASP A 1 157 ? 6.094 -14.945 2.785 1.00 94.94 157 ASP A C 1
ATOM 1210 O O . ASP A 1 157 ? 6.517 -13.971 3.408 1.00 94.94 157 ASP A O 1
ATOM 1214 N N . THR A 1 158 ? 6.493 -15.200 1.534 1.00 97.12 158 THR A N 1
ATOM 1215 C CA . THR A 1 158 ? 7.467 -14.363 0.817 1.00 97.12 158 THR A CA 1
ATOM 1216 C C . THR A 1 158 ? 6.921 -12.961 0.557 1.00 97.12 158 THR A C 1
ATOM 1218 O O . THR A 1 158 ? 7.606 -11.979 0.839 1.00 97.12 158 THR A O 1
ATOM 1221 N N . GLU A 1 159 ? 5.681 -12.849 0.076 1.00 97.06 159 GLU A N 1
ATOM 1222 C CA . GLU A 1 159 ? 5.021 -11.558 -0.153 1.00 97.06 159 GLU A CA 1
ATOM 1223 C C . GLU A 1 159 ? 4.882 -10.754 1.145 1.00 97.06 159 GLU A C 1
ATOM 1225 O O . GLU A 1 159 ? 5.140 -9.549 1.163 1.00 97.06 159 GLU A O 1
ATOM 1230 N N . TYR A 1 160 ? 4.515 -11.415 2.243 1.00 95.62 160 TYR A N 1
ATOM 1231 C CA . TYR A 1 160 ? 4.346 -10.792 3.548 1.00 95.62 160 TYR A CA 1
ATOM 1232 C C . TYR A 1 160 ? 5.679 -10.296 4.119 1.00 95.62 160 TYR A C 1
ATOM 1234 O O . TYR A 1 160 ? 5.761 -9.155 4.577 1.00 95.62 160 TYR A O 1
ATOM 1242 N N . LEU A 1 161 ? 6.743 -11.103 4.051 1.00 95.50 161 LEU A N 1
ATOM 1243 C CA . LEU A 1 161 ? 8.076 -10.714 4.522 1.00 95.50 161 LEU A CA 1
ATOM 1244 C C . LEU A 1 161 ? 8.651 -9.538 3.726 1.00 95.50 161 LEU A C 1
ATOM 1246 O O . LEU A 1 161 ? 9.140 -8.581 4.329 1.00 95.50 161 LEU A O 1
ATOM 1250 N N . VAL A 1 162 ? 8.533 -9.564 2.395 1.00 96.88 162 VAL A N 1
ATOM 1251 C CA . VAL A 1 162 ? 8.953 -8.440 1.542 1.00 96.88 162 VAL A CA 1
ATOM 1252 C C . VAL A 1 162 ? 8.118 -7.196 1.847 1.00 96.88 162 VAL A C 1
ATOM 1254 O O . VAL A 1 162 ? 8.672 -6.110 2.002 1.00 96.88 162 VAL A O 1
ATOM 1257 N N . THR A 1 163 ? 6.803 -7.338 2.031 1.00 95.50 163 THR A N 1
ATOM 1258 C CA . THR A 1 163 ? 5.933 -6.218 2.431 1.00 95.50 163 THR A CA 1
ATOM 1259 C C . THR A 1 163 ? 6.350 -5.635 3.785 1.00 95.50 163 THR A C 1
ATOM 1261 O O . THR A 1 163 ? 6.426 -4.415 3.923 1.00 95.50 163 THR A O 1
ATOM 1264 N N . LYS A 1 164 ? 6.702 -6.468 4.775 1.00 94.56 164 LYS A N 1
ATOM 1265 C CA . LYS A 1 164 ? 7.242 -5.994 6.062 1.00 94.56 164 LYS A CA 1
ATOM 1266 C C . LYS A 1 164 ? 8.556 -5.238 5.896 1.00 94.56 164 LYS A C 1
ATOM 1268 O O . LYS A 1 164 ? 8.737 -4.222 6.556 1.00 94.56 164 LYS A O 1
ATOM 1273 N N . GLN A 1 165 ? 9.447 -5.705 5.024 1.00 95.62 165 GLN A N 1
ATOM 1274 C CA . GLN A 1 165 ? 10.702 -5.016 4.725 1.00 95.62 165 GLN A CA 1
ATOM 1275 C C . GLN A 1 165 ? 10.459 -3.663 4.040 1.00 95.62 165 GLN A C 1
ATOM 1277 O O . GLN A 1 165 ? 11.101 -2.676 4.390 1.00 95.62 165 GLN A O 1
ATOM 1282 N N . ILE A 1 166 ? 9.510 -3.594 3.100 1.00 96.06 166 ILE A N 1
ATOM 1283 C CA . ILE A 1 166 ? 9.103 -2.340 2.446 1.00 96.06 166 ILE A CA 1
ATOM 1284 C C . ILE A 1 166 ? 8.579 -1.336 3.481 1.00 96.06 166 ILE A C 1
ATOM 1286 O O . ILE A 1 166 ? 8.896 -0.149 3.405 1.00 96.06 166 ILE A O 1
ATOM 1290 N N . LEU A 1 167 ? 7.791 -1.820 4.445 1.00 92.62 167 LEU A N 1
ATOM 1291 C CA . LEU A 1 167 ? 7.127 -1.002 5.457 1.00 92.62 167 LEU A CA 1
ATOM 1292 C C . LEU A 1 167 ? 7.969 -0.749 6.721 1.00 92.62 167 LEU A C 1
ATOM 1294 O O . LEU A 1 167 ? 7.474 -0.117 7.654 1.00 92.62 167 LEU A O 1
ATOM 1298 N N . ASP A 1 168 ? 9.219 -1.221 6.781 1.00 91.75 168 ASP A N 1
ATOM 1299 C CA . ASP A 1 168 ? 10.103 -0.983 7.927 1.00 91.75 168 ASP A CA 1
ATOM 1300 C C . ASP A 1 168 ? 10.447 0.522 8.016 1.00 91.75 168 ASP A C 1
ATOM 1302 O O . ASP A 1 168 ? 11.066 1.073 7.100 1.00 91.75 168 ASP A O 1
ATOM 1306 N N . PRO A 1 169 ? 10.085 1.216 9.113 1.00 88.19 169 PRO A N 1
ATOM 1307 C CA . PRO A 1 169 ? 10.284 2.659 9.233 1.00 88.19 169 PRO A CA 1
ATOM 1308 C C . PRO A 1 169 ? 11.747 3.079 9.424 1.00 88.19 169 PRO A C 1
ATOM 1310 O O . PRO A 1 169 ? 12.059 4.261 9.298 1.00 88.19 169 PRO A O 1
ATOM 1313 N N . THR A 1 170 ? 12.634 2.138 9.749 1.00 90.06 170 THR A N 1
ATOM 1314 C CA . THR A 1 170 ? 14.049 2.387 10.056 1.00 90.06 170 THR A CA 1
ATOM 1315 C C . THR A 1 170 ? 14.954 1.926 8.921 1.00 90.06 170 THR A C 1
ATOM 1317 O O . THR A 1 170 ? 15.859 2.655 8.522 1.00 90.06 170 THR A O 1
ATOM 1320 N N . ASN A 1 171 ? 14.706 0.725 8.396 1.00 93.25 171 ASN A N 1
ATOM 1321 C CA . ASN A 1 171 ? 15.577 0.072 7.413 1.00 93.25 171 ASN A CA 1
ATOM 1322 C C . ASN A 1 171 ? 14.926 -0.083 6.035 1.00 93.25 171 ASN A C 1
ATOM 1324 O O . ASN A 1 171 ? 15.591 -0.502 5.088 1.00 93.25 171 ASN A O 1
ATOM 1328 N N . GLY A 1 172 ? 13.631 0.214 5.920 1.00 94.44 172 GLY A N 1
ATOM 1329 C CA . GLY A 1 172 ? 12.894 0.078 4.676 1.00 94.44 172 GLY A CA 1
ATOM 1330 C C . GLY A 1 172 ? 13.240 1.169 3.656 1.00 94.44 172 GLY A C 1
ATOM 1331 O O . GLY A 1 172 ? 13.789 2.221 4.001 1.00 94.44 172 GLY A O 1
ATOM 1332 N N . PRO A 1 173 ? 12.869 0.962 2.383 1.00 96.12 173 PRO A N 1
ATOM 1333 C CA . PRO A 1 173 ? 13.146 1.895 1.290 1.00 96.12 173 PRO A CA 1
ATOM 1334 C C . PRO A 1 173 ? 12.563 3.297 1.525 1.00 96.12 173 PRO A C 1
ATOM 1336 O O . PRO A 1 173 ? 13.113 4.280 1.032 1.00 96.12 173 PRO A O 1
ATOM 1339 N N . PHE A 1 174 ? 11.485 3.417 2.307 1.00 94.75 174 PHE A N 1
ATOM 1340 C CA . PHE A 1 174 ? 10.841 4.697 2.612 1.00 94.75 174 PHE A CA 1
ATOM 1341 C C . PHE A 1 174 ? 11.333 5.375 3.900 1.00 94.75 174 PHE A C 1
ATOM 1343 O O . PHE A 1 174 ? 10.934 6.509 4.162 1.00 94.75 174 PHE A O 1
ATOM 1350 N N . ALA A 1 175 ? 12.234 4.763 4.678 1.00 91.38 175 ALA A N 1
ATOM 1351 C CA . ALA A 1 175 ? 12.678 5.288 5.978 1.00 91.38 175 ALA A CA 1
ATOM 1352 C C . ALA A 1 175 ? 13.209 6.738 5.904 1.00 91.38 175 ALA A C 1
ATOM 1354 O O . ALA A 1 175 ? 12.855 7.604 6.713 1.00 91.38 175 ALA A O 1
ATOM 1355 N N . LYS A 1 176 ? 14.010 7.052 4.874 1.00 90.19 176 LYS A N 1
ATOM 1356 C CA . LYS A 1 176 ? 14.509 8.418 4.624 1.00 90.19 176 LYS A CA 1
ATOM 1357 C C . LYS A 1 176 ? 13.375 9.397 4.289 1.00 90.19 176 LYS A C 1
ATOM 1359 O O . LYS A 1 176 ? 13.369 10.534 4.763 1.00 90.19 176 LYS A O 1
ATOM 1364 N N . VAL A 1 177 ? 12.412 8.962 3.475 1.00 88.75 177 VAL A N 1
ATOM 1365 C CA . VAL A 1 177 ? 11.272 9.792 3.057 1.00 88.75 177 VAL A CA 1
ATOM 1366 C C . VAL A 1 177 ? 10.396 10.125 4.267 1.00 88.75 177 VAL A C 1
ATOM 1368 O O . VAL A 1 177 ? 10.051 11.288 4.479 1.00 88.75 177 VAL A O 1
ATOM 1371 N N . TRP A 1 178 ? 10.101 9.131 5.106 1.00 86.19 178 TRP A N 1
ATOM 1372 C CA . TRP A 1 178 ? 9.263 9.300 6.293 1.00 86.19 178 TRP A CA 1
ATOM 1373 C C . TRP A 1 178 ? 9.922 10.134 7.391 1.00 86.19 178 TRP A C 1
ATOM 1375 O O . TRP A 1 178 ? 9.264 11.002 7.961 1.00 86.19 178 TRP A O 1
ATOM 1385 N N . SER A 1 179 ? 11.221 9.946 7.641 1.00 82.06 179 SER A N 1
ATOM 1386 C CA . SER A 1 179 ? 11.960 10.766 8.618 1.00 82.06 179 SER A CA 1
ATOM 1387 C C . SER A 1 179 ? 12.075 12.236 8.201 1.00 82.06 179 SER A C 1
ATOM 1389 O O . SER A 1 179 ? 12.063 13.132 9.046 1.00 82.06 179 SER A O 1
ATOM 1391 N N . THR A 1 180 ? 12.137 12.513 6.896 1.00 68.75 180 THR A N 1
ATOM 1392 C CA . THR A 1 180 ? 12.130 13.890 6.381 1.00 68.75 180 THR A CA 1
ATOM 1393 C C . THR A 1 180 ? 10.747 14.529 6.539 1.00 68.75 180 THR A C 1
ATOM 1395 O O . THR A 1 180 ? 10.646 15.677 6.970 1.00 68.75 180 THR A O 1
ATOM 1398 N N . ALA A 1 181 ? 9.677 13.772 6.270 1.00 61.75 181 ALA A N 1
ATOM 1399 C CA . ALA A 1 181 ? 8.298 14.243 6.402 1.00 61.75 181 ALA A CA 1
ATOM 1400 C C . ALA A 1 181 ? 7.897 14.565 7.855 1.00 61.75 181 ALA A C 1
ATOM 1402 O O . ALA A 1 181 ? 7.108 15.482 8.072 1.00 61.75 181 ALA A O 1
ATOM 1403 N N . SER A 1 182 ? 8.454 13.862 8.849 1.00 55.66 182 SER A N 1
ATOM 1404 C CA . SER A 1 182 ? 8.204 14.141 10.273 1.00 55.66 182 SER A CA 1
ATOM 1405 C C . SER A 1 182 ? 8.867 15.422 10.796 1.00 55.66 182 SER A C 1
ATOM 1407 O O . SER A 1 182 ? 8.457 15.918 11.841 1.00 55.66 182 SER A O 1
ATOM 1409 N N . ASN A 1 183 ? 9.875 15.954 10.092 1.00 46.16 183 ASN A N 1
ATOM 1410 C CA . ASN A 1 183 ? 10.620 17.156 10.498 1.00 46.16 183 ASN A CA 1
ATOM 1411 C C . ASN A 1 183 ? 10.091 18.452 9.864 1.00 46.16 183 ASN A C 1
ATOM 1413 O O . ASN A 1 183 ? 10.426 19.544 10.318 1.00 46.16 183 ASN A O 1
ATOM 1417 N N . SER A 1 184 ? 9.285 18.350 8.810 1.00 46.25 184 SER A N 1
ATOM 1418 C CA . SER A 1 184 ? 8.512 19.464 8.261 1.00 46.25 184 SER A CA 1
ATOM 1419 C C . SER A 1 184 ? 7.146 19.509 8.938 1.00 46.25 184 SER A C 1
ATOM 1421 O O . SER A 1 184 ? 6.549 18.451 9.113 1.00 46.25 184 SER A O 1
ATOM 1423 N N . ASP A 1 185 ? 6.621 20.697 9.260 1.00 40.38 185 ASP A N 1
ATOM 1424 C CA . ASP A 1 185 ? 5.241 20.903 9.731 1.00 40.38 185 ASP A CA 1
ATOM 1425 C C . ASP A 1 185 ? 4.206 20.428 8.696 1.00 40.38 185 ASP A C 1
ATOM 1427 O O . ASP A 1 185 ? 3.585 21.220 7.990 1.00 40.38 185 ASP A O 1
ATOM 1431 N N . GLY A 1 186 ? 4.054 19.114 8.571 1.00 44.91 186 GLY A N 1
ATOM 1432 C CA . GLY A 1 186 ? 2.890 18.428 8.052 1.00 44.91 186 GLY A CA 1
ATOM 1433 C C . GLY A 1 186 ? 2.538 18.563 6.571 1.00 44.91 186 GLY A C 1
ATOM 1434 O O . GLY A 1 186 ? 1.657 17.832 6.121 1.00 44.91 186 GLY A O 1
ATOM 1435 N N . GLU A 1 187 ? 3.173 19.439 5.813 1.00 41.75 187 GLU A N 1
ATOM 1436 C CA . GLU A 1 187 ? 2.923 19.605 4.382 1.00 41.75 187 GLU A CA 1
ATOM 1437 C C . GLU A 1 187 ? 4.211 19.331 3.619 1.00 41.75 187 GLU A C 1
ATOM 1439 O O . GLU A 1 187 ? 5.275 19.850 3.970 1.00 41.75 187 GLU A O 1
ATOM 1444 N N . SER A 1 188 ? 4.122 18.511 2.566 1.00 44.84 188 SER A N 1
ATOM 1445 C CA . SER A 1 188 ? 5.237 18.397 1.631 1.00 44.84 188 SER A CA 1
ATOM 1446 C C . SER A 1 188 ? 5.544 19.800 1.095 1.00 44.84 188 SER A C 1
ATOM 1448 O O . SER A 1 188 ? 4.626 20.574 0.824 1.00 44.84 188 SER A O 1
ATOM 1450 N N . GLN A 1 189 ? 6.826 20.138 0.930 1.00 41.22 189 GLN A N 1
ATOM 1451 C CA . GLN A 1 189 ? 7.232 21.419 0.334 1.00 41.22 189 GLN A CA 1
ATOM 1452 C C . GLN A 1 189 ? 6.503 21.672 -1.002 1.00 41.22 189 GLN A C 1
ATOM 1454 O O . GLN A 1 189 ? 6.144 22.798 -1.314 1.00 41.22 189 GLN A O 1
ATOM 1459 N N . PHE A 1 190 ? 6.193 20.597 -1.739 1.00 40.53 190 PHE A N 1
ATOM 1460 C CA . PHE A 1 190 ? 5.367 20.643 -2.942 1.00 40.53 190 PHE A CA 1
ATOM 1461 C C . PHE A 1 190 ? 3.975 21.242 -2.688 1.00 40.53 190 PHE A C 1
ATOM 1463 O O . PHE A 1 190 ? 3.591 22.143 -3.415 1.00 40.53 190 PHE A O 1
ATOM 1470 N N . TYR A 1 191 ? 3.232 20.810 -1.663 1.00 40.53 191 TYR A N 1
ATOM 1471 C CA . TYR A 1 191 ? 1.906 21.378 -1.370 1.00 40.53 191 TYR A CA 1
ATOM 1472 C C . TYR A 1 191 ? 1.963 22.779 -0.747 1.00 40.53 191 TYR A C 1
ATOM 1474 O O . TYR A 1 191 ? 1.019 23.539 -0.931 1.00 40.53 191 TYR A O 1
ATOM 1482 N N . LYS A 1 192 ? 3.067 23.144 -0.077 1.00 45.72 192 LYS A N 1
ATOM 1483 C CA . LYS A 1 192 ? 3.278 24.515 0.428 1.00 45.72 192 LYS A CA 1
ATOM 1484 C C . LYS A 1 192 ? 3.425 25.541 -0.695 1.00 45.72 192 LYS A C 1
ATOM 1486 O O . LYS A 1 192 ? 2.952 26.664 -0.559 1.00 45.72 192 LYS A O 1
ATOM 1491 N N . ASP A 1 193 ? 4.055 25.136 -1.795 1.00 43.75 193 ASP A N 1
ATOM 1492 C CA . ASP A 1 193 ? 4.381 26.018 -2.920 1.00 43.75 193 ASP A CA 1
ATOM 1493 C C . ASP A 1 193 ? 3.445 25.822 -4.134 1.00 43.75 193 ASP A C 1
ATOM 1495 O O . ASP A 1 193 ? 3.555 26.541 -5.130 1.00 43.75 193 ASP A O 1
ATOM 1499 N N . TRP A 1 194 ? 2.522 24.851 -4.089 1.00 47.00 194 TRP A N 1
ATOM 1500 C CA . TRP A 1 194 ? 1.632 24.542 -5.210 1.00 47.00 194 TRP A CA 1
ATOM 1501 C C . TRP A 1 194 ? 0.369 25.406 -5.202 1.00 47.00 194 TRP A C 1
ATOM 1503 O O . TRP A 1 194 ? -0.611 25.129 -4.511 1.00 47.00 194 TRP A O 1
ATOM 1513 N N . ASP A 1 195 ? 0.362 26.425 -6.059 1.00 67.62 195 ASP A N 1
ATOM 1514 C CA . ASP A 1 195 ? -0.848 27.165 -6.412 1.00 67.62 195 ASP A CA 1
ATOM 1515 C C . ASP A 1 195 ? -1.643 26.390 -7.477 1.00 67.62 195 ASP A C 1
ATOM 1517 O O . ASP A 1 195 ? -1.450 26.541 -8.689 1.00 67.62 195 ASP A O 1
ATOM 1521 N N . GLY A 1 196 ? -2.559 25.538 -7.010 1.00 62.41 196 GLY A N 1
ATOM 1522 C CA . GLY A 1 196 ? -3.443 24.764 -7.881 1.00 62.41 196 GLY A CA 1
ATOM 1523 C C . GLY A 1 196 ? -4.312 25.636 -8.799 1.00 62.41 196 GLY A C 1
ATOM 1524 O O . GLY A 1 196 ? -4.627 25.219 -9.913 1.00 62.41 196 GLY A O 1
ATOM 1525 N N . ILE A 1 197 ? -4.652 26.864 -8.390 1.00 70.25 197 ILE A N 1
ATOM 1526 C CA . ILE A 1 197 ? -5.447 27.789 -9.209 1.00 70.25 197 ILE A CA 1
ATOM 1527 C C . ILE A 1 197 ? -4.594 28.324 -10.364 1.00 70.25 197 ILE A C 1
ATOM 1529 O O . ILE A 1 197 ? -5.056 28.344 -11.508 1.00 70.25 197 ILE A O 1
ATOM 1533 N N . ALA A 1 198 ? -3.353 28.735 -10.097 1.00 74.00 198 ALA A N 1
ATOM 1534 C CA . ALA A 1 198 ? -2.423 29.163 -11.142 1.00 74.00 198 ALA A CA 1
ATOM 1535 C C . ALA A 1 198 ? -2.108 28.024 -12.124 1.00 74.00 198 ALA A C 1
ATOM 1537 O O . ALA A 1 198 ? -2.198 28.224 -13.336 1.00 74.00 198 ALA A O 1
ATOM 1538 N N . ALA A 1 199 ? -1.840 26.816 -11.618 1.00 72.06 199 ALA A N 1
ATOM 1539 C CA . ALA A 1 199 ? -1.544 25.648 -12.448 1.00 72.06 199 ALA A CA 1
ATOM 1540 C C . ALA A 1 199 ? -2.707 25.285 -13.389 1.00 72.06 199 ALA A C 1
ATOM 1542 O O . ALA A 1 199 ? -2.493 25.021 -14.574 1.00 72.06 199 ALA A O 1
ATOM 1543 N N . VAL A 1 200 ? -3.950 25.325 -12.891 1.00 71.69 200 VAL A N 1
ATOM 1544 C CA . VAL A 1 200 ? -5.146 25.135 -13.725 1.00 71.69 200 VAL A CA 1
ATOM 1545 C C . VAL A 1 200 ? -5.244 26.255 -14.761 1.00 71.69 200 VAL A C 1
ATOM 1547 O O . VAL A 1 200 ? -5.365 25.974 -15.950 1.00 71.69 200 VAL A O 1
ATOM 1550 N N . ARG A 1 201 ? -5.108 27.526 -14.373 1.00 75.75 201 ARG A N 1
ATOM 1551 C CA . ARG A 1 201 ? -5.153 28.641 -15.338 1.00 75.75 201 ARG A CA 1
ATOM 1552 C C . ARG A 1 201 ? -4.133 28.479 -16.465 1.00 75.75 201 ARG A C 1
ATOM 1554 O O . ARG A 1 201 ? -4.459 28.775 -17.611 1.00 75.75 201 ARG A O 1
ATOM 1561 N N . ASP A 1 202 ? -2.932 28.001 -16.168 1.00 79.00 202 ASP A N 1
ATOM 1562 C CA . ASP A 1 202 ? -1.883 27.821 -17.170 1.00 79.00 202 ASP A CA 1
ATOM 1563 C C . ASP A 1 202 ? -2.103 26.606 -18.076 1.00 79.00 202 ASP A C 1
ATOM 1565 O O . ASP A 1 202 ? -1.842 26.707 -19.274 1.00 79.00 202 ASP A O 1
ATOM 1569 N N . PHE A 1 203 ? -2.642 25.498 -17.556 1.00 78.31 203 PHE A N 1
ATOM 1570 C CA . PHE A 1 203 ? -3.053 24.356 -18.380 1.00 78.31 203 PHE A CA 1
ATOM 1571 C C . PHE A 1 203 ? -4.151 24.749 -19.379 1.00 78.31 203 PHE A C 1
ATOM 1573 O O . PHE A 1 203 ? -4.043 24.474 -20.572 1.00 78.31 203 PHE A O 1
ATOM 1580 N N . TRP A 1 204 ? -5.190 25.451 -18.918 1.00 72.50 204 TRP A N 1
ATOM 1581 C CA . TRP A 1 204 ? -6.342 25.792 -19.760 1.00 72.50 204 TRP A CA 1
ATOM 1582 C C . TRP A 1 204 ? -6.021 26.846 -20.833 1.00 72.50 204 TRP A C 1
ATOM 1584 O O . TRP A 1 204 ? -6.627 26.812 -21.899 1.00 72.50 204 TRP A O 1
ATOM 1594 N N . LYS A 1 205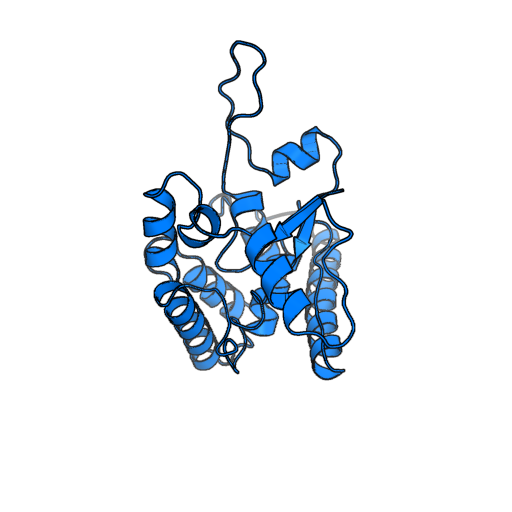 ? -5.024 27.720 -20.619 1.00 79.50 205 LYS A N 1
ATOM 1595 C CA . LYS A 1 205 ? -4.501 28.634 -21.661 1.00 79.50 205 LYS A CA 1
ATOM 1596 C C . LYS A 1 205 ? -3.851 27.908 -22.844 1.00 79.50 205 LYS A C 1
ATOM 1598 O O . LYS A 1 205 ? -3.714 28.501 -23.909 1.00 79.50 205 LYS A O 1
ATOM 1603 N N . GLN A 1 206 ? -3.390 26.671 -22.649 1.00 76.81 206 GLN A N 1
ATOM 1604 C CA . GLN A 1 206 ? -2.710 25.890 -23.689 1.00 76.81 206 GLN A CA 1
ATOM 1605 C C . GLN A 1 206 ? -3.694 25.140 -24.595 1.00 76.81 206 GLN A C 1
ATOM 1607 O O . GLN A 1 206 ? -3.289 24.621 -25.635 1.00 76.81 206 GLN A O 1
ATOM 1612 N N . LEU A 1 207 ? -4.976 25.080 -24.220 1.00 74.12 207 LEU A N 1
ATOM 1613 C CA . LEU A 1 207 ? -6.013 24.450 -25.025 1.00 74.12 207 LEU A CA 1
ATOM 1614 C C . LEU A 1 207 ? -6.565 25.452 -26.053 1.00 74.12 207 LEU A C 1
ATOM 1616 O O . LEU A 1 207 ? -6.905 26.578 -25.683 1.00 74.12 207 LEU A O 1
ATOM 1620 N N . PRO A 1 208 ? -6.678 25.072 -27.338 1.00 68.31 208 PRO A N 1
ATOM 1621 C CA . PRO A 1 208 ? -7.355 25.907 -28.320 1.00 68.31 208 PRO A CA 1
ATOM 1622 C C . PRO A 1 208 ? -8.830 26.102 -27.922 1.00 68.31 208 PRO A C 1
ATOM 1624 O O . PRO A 1 208 ? -9.469 25.182 -27.416 1.00 68.31 208 PRO A O 1
ATOM 1627 N N . ASP A 1 209 ? -9.349 27.313 -28.148 1.00 71.00 209 ASP A N 1
ATOM 1628 C CA . ASP A 1 209 ? -10.760 27.713 -27.986 1.00 71.00 209 ASP A CA 1
ATOM 1629 C C . ASP A 1 209 ? -11.311 27.908 -26.553 1.00 71.00 209 ASP A C 1
ATOM 1631 O O . ASP A 1 209 ? -12.524 28.032 -26.372 1.00 71.00 209 ASP A O 1
ATOM 1635 N N . VAL A 1 210 ? -10.463 28.038 -25.523 1.00 62.19 210 VAL A N 1
ATOM 1636 C CA . VAL A 1 210 ? -10.916 28.382 -24.156 1.00 62.19 210 VAL A CA 1
ATOM 1637 C C . VAL A 1 210 ? -10.786 29.887 -23.884 1.00 62.19 210 VAL A C 1
ATOM 1639 O O . VAL A 1 210 ? -9.682 30.415 -23.742 1.00 62.19 210 VAL A O 1
ATOM 1642 N N . ASN A 1 211 ? -11.914 30.594 -23.737 1.00 60.72 211 ASN A N 1
ATOM 1643 C CA . ASN A 1 211 ? -11.916 31.996 -23.308 1.00 60.72 211 ASN A CA 1
ATOM 1644 C C . ASN A 1 211 ? -11.901 32.102 -21.770 1.00 60.72 211 ASN A C 1
ATOM 1646 O O . ASN A 1 211 ? -12.923 32.006 -21.098 1.00 60.72 211 ASN A O 1
ATOM 1650 N N . VAL A 1 212 ? -10.713 32.306 -21.202 1.00 62.09 212 VAL A N 1
ATOM 1651 C CA . VAL A 1 212 ? -10.456 32.372 -19.747 1.00 62.09 212 VAL A CA 1
ATOM 1652 C C . VAL A 1 212 ? -10.962 33.655 -19.056 1.00 62.09 212 VAL A C 1
ATOM 1654 O O . VAL A 1 212 ? -10.786 33.796 -17.848 1.00 62.09 212 VAL A O 1
ATOM 1657 N N . THR A 1 213 ? -11.599 34.589 -19.774 1.00 58.78 213 THR A N 1
ATOM 1658 C CA . THR A 1 213 ? -12.053 35.881 -19.212 1.00 58.78 213 THR A CA 1
ATOM 1659 C C . THR A 1 213 ? -13.333 35.819 -18.369 1.00 58.78 213 THR A C 1
ATOM 1661 O O . THR A 1 213 ? -13.603 36.769 -17.641 1.00 58.78 213 THR A O 1
ATOM 1664 N N . GLU A 1 214 ? -14.086 34.716 -18.393 1.00 54.72 214 GLU A N 1
ATOM 1665 C CA . GLU A 1 214 ? -15.365 34.586 -17.664 1.00 54.72 214 GLU A CA 1
ATOM 1666 C C . GLU A 1 214 ? -15.240 34.040 -16.224 1.00 54.72 214 GLU A C 1
ATOM 1668 O O . GLU A 1 214 ? -16.245 33.891 -15.537 1.00 54.72 214 GLU A O 1
ATOM 1673 N N . TRP A 1 215 ? -14.027 33.760 -15.735 1.00 57.94 215 TRP A N 1
ATOM 1674 C CA . TRP A 1 215 ? -13.800 33.054 -14.459 1.00 57.94 215 TRP A CA 1
ATOM 1675 C C . TRP A 1 215 ? -13.338 33.967 -13.304 1.00 57.94 215 TRP A C 1
ATOM 1677 O O . TRP A 1 215 ? -12.500 33.551 -12.497 1.00 57.94 215 TRP A O 1
ATOM 1687 N N . GLN A 1 216 ? -13.820 35.218 -13.260 1.00 48.16 216 GLN A N 1
ATOM 1688 C CA . GLN A 1 216 ? -13.554 36.166 -12.161 1.00 48.16 216 GLN A CA 1
ATOM 1689 C C . GLN A 1 216 ? -14.472 35.952 -10.959 1.00 48.16 216 GLN A C 1
ATOM 1691 O O . GLN A 1 216 ? -15.695 35.800 -11.167 1.00 48.16 216 GLN A O 1
#

pLDDT: mean 81.82, std 17.88, range [37.78, 98.19]

Secondary structure (DSSP, 8-state):
-EEEE-SSS--HHHH-EEEPSPSTT---EEEHHHHHHHTTPPEEEE-TTGGGTTSTT---TT----HHHHHHHHHHHHHHHHTT--HHHHHHHHHHT-TT---EE---SSHHHHHHHHHHHHHHHHHHHHHTT--SS---TT---HHHHHHHHHS-HHHHHHHHHHT-TTTSTTHHHHHHHTTSSSS-HHHHH--HHHHHHHHHTTSTT--GGG--

Solvent-accessible surface area (backbone atoms only — not comparable to full-atom values): 12704 Å² total; per-residue (Å²): 113,52,70,45,66,28,26,82,87,39,54,49,48,66,72,44,62,48,70,69,91,70,59,97,84,73,80,64,70,43,22,53,46,58,49,27,59,77,70,73,35,55,42,34,30,26,47,28,38,58,81,40,34,43,34,96,85,38,52,59,93,83,52,91,64,52,72,68,53,52,52,22,35,50,48,48,42,49,54,24,52,78,69,76,44,60,45,51,50,53,25,45,36,58,38,63,33,30,82,81,32,88,44,64,52,80,90,67,93,50,68,66,50,49,53,50,52,50,52,36,51,50,42,51,51,58,34,54,62,56,50,77,75,55,92,71,89,78,86,70,84,81,69,86,49,74,40,59,60,47,36,60,64,53,41,54,74,68,57,38,52,52,49,50,46,50,61,29,71,80,82,14,58,44,17,69,57,54,60,53,53,73,74,39,92,83,52,58,70,65,68,75,71,55,55,65,67,59,53,49,56,57,56,50,68,72,44,88,93,60,78,77,83,79,79,123

Foldseek 3Di:
DEEEADELQDNQQQPPWDFPDDDPPGPDTDHNLVVCVVVVHAYAYEDLCVCVCQALVHHDPPRPDDPLVSQLSVVLSVLCVVLVHGSLLLSLLLRCLQPSHPYYDDDDDDVVSVVSNVVSVVLLVVLVVVVVVDPDDDCPPPPPHSSLVSCVSRDDPSSSVSSCQCNPCCRHSNVVVVVVCVVDPNDDVCVVPDPVVVVVVVVQVPDPPDDPPVPD

InterPro domains:
  IPR020471 Aldo-keto reductase [PTHR42686] (1-140)
  IPR023210 NADP-dependent oxidoreductase domain [PF00248] (34-121)
  IPR036812 NAD(P)-dependent oxidoreductase domain superfamily [G3DSA:3.20.20.100] (3-136)
  IPR036812 NAD(P)-dependent oxidoreductase domain superfamily [SSF51430] (30-123)